Protein AF-A0A9D0L5B5-F1 (afdb_monomer)

Solvent-accessible surface area (backbone atoms only — not comparable to full-atom values): 10312 Å² total; per-residue (Å²): 107,72,68,53,50,56,45,41,76,75,73,48,69,48,48,79,48,83,45,40,78,21,82,35,73,56,56,69,64,28,30,56,59,18,27,50,37,21,66,65,47,63,55,30,19,53,57,57,68,60,89,52,86,91,68,86,70,64,92,43,48,68,53,16,31,53,49,25,72,72,33,42,92,78,37,36,46,57,22,26,27,94,83,32,40,62,73,49,20,32,27,38,34,44,47,64,13,23,34,29,34,31,51,26,60,50,49,38,63,82,25,86,36,52,46,34,37,11,63,50,46,29,60,10,37,38,48,55,65,48,75,49,78,48,85,91,82,46,70,50,76,41,82,29,41,37,25,28,29,67,75,10,48,74,28,55,74,49,34,54,71,40,77,38,79,41,69,79,44,70,70,32,54,77,69,77,42,54,51,57,58,53,54,38,49,56,52,37,64,74,55,42,77,133

pLDDT: mean 93.19, std 7.48, range [57.72, 98.62]

Foldseek 3Di:
DLVVLVCCVVPNLAEEAECAVAPADDLVVLQSVLQQFDAKDFFWFAPDQCPDPPDPADPDLVSLLVVCVVCCVPGTRIHYDNPYDLQHAYEYEYEAHAYSSQSNVSSNPPRPRYFYFYQFFYQLNQFAWDWDADPPGDIDTDGRGFIRGNSRDTRRRPGDGGPHNWDFDPVCVVVVHGRRVVVSVVSSVVSGDD

Structure (mmCIF, N/CA/C/O backbone):
data_AF-A0A9D0L5B5-F1
#
_entry.id   AF-A0A9D0L5B5-F1
#
loop_
_atom_site.group_PDB
_atom_site.id
_atom_site.type_symbol
_atom_site.label_atom_id
_atom_site.label_alt_id
_atom_site.label_comp_id
_atom_site.label_asym_id
_atom_site.label_entity_id
_atom_site.label_seq_id
_atom_site.pdbx_PDB_ins_code
_atom_site.Cartn_x
_atom_site.Cartn_y
_atom_site.Cartn_z
_atom_site.occupancy
_atom_site.B_iso_or_equiv
_atom_site.auth_seq_id
_atom_site.auth_comp_id
_atom_site.auth_asym_id
_atom_site.auth_atom_id
_atom_site.pdbx_PDB_model_num
ATOM 1 N N . MET A 1 1 ? -9.209 -14.953 2.953 1.00 90.25 1 MET A N 1
ATOM 2 C CA . MET A 1 1 ? -9.333 -13.493 2.737 1.00 90.25 1 MET A CA 1
ATOM 3 C C . MET A 1 1 ? -10.651 -13.122 2.068 1.00 90.25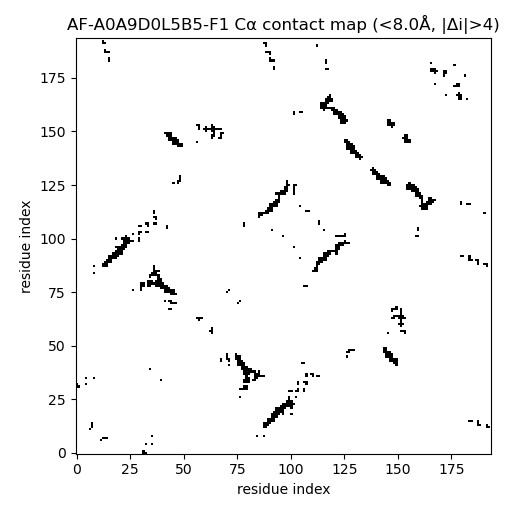 1 MET A C 1
ATOM 5 O O . MET A 1 1 ? -11.353 -12.316 2.648 1.00 90.25 1 MET A O 1
ATOM 9 N N . LYS A 1 2 ? -11.039 -13.722 0.927 1.00 94.62 2 LYS A N 1
ATOM 10 C CA . LYS A 1 2 ? -12.357 -13.467 0.296 1.00 94.62 2 LYS A CA 1
ATOM 11 C C . LYS A 1 2 ? -13.526 -13.582 1.284 1.00 94.62 2 LYS A C 1
ATOM 13 O O . LYS A 1 2 ? -14.258 -12.619 1.457 1.00 94.62 2 LYS A O 1
ATOM 18 N N . ASP A 1 3 ? -13.597 -14.695 2.013 1.00 96.81 3 ASP A N 1
ATOM 19 C CA . ASP A 1 3 ? -14.648 -14.916 3.018 1.00 96.81 3 ASP A CA 1
ATOM 20 C C . ASP A 1 3 ? -14.621 -13.872 4.143 1.00 96.81 3 ASP A C 1
ATOM 22 O O . ASP A 1 3 ? -15.669 -13.439 4.603 1.00 96.81 3 ASP A O 1
ATOM 26 N N . ALA A 1 4 ? -13.427 -13.417 4.543 1.00 96.75 4 ALA A N 1
ATOM 27 C CA . ALA A 1 4 ? -13.279 -12.366 5.547 1.00 96.75 4 ALA A CA 1
ATOM 28 C C . ALA A 1 4 ? -13.787 -11.016 5.025 1.00 96.75 4 ALA A C 1
ATOM 30 O O . ALA A 1 4 ? -14.477 -10.317 5.745 1.00 96.75 4 ALA A O 1
ATOM 31 N N . ILE A 1 5 ? -13.517 -10.665 3.762 1.00 97.06 5 ILE A N 1
ATOM 32 C CA . ILE A 1 5 ? -14.063 -9.449 3.139 1.00 97.06 5 ILE A CA 1
ATOM 33 C C . ILE A 1 5 ? -15.593 -9.51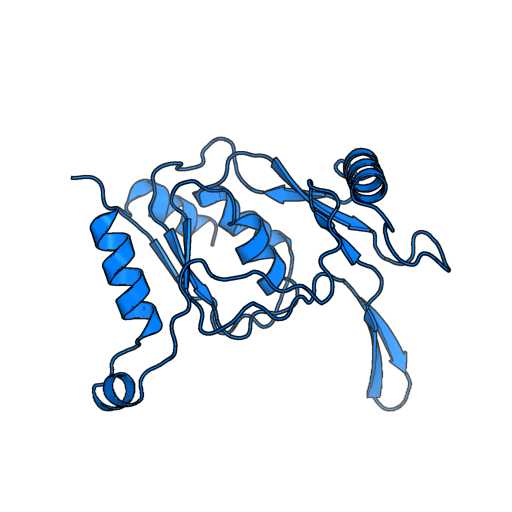3 3.093 1.00 97.06 5 ILE A C 1
ATOM 35 O O . ILE A 1 5 ? -16.251 -8.533 3.433 1.00 97.06 5 ILE A O 1
ATOM 39 N N . THR A 1 6 ? -16.164 -10.660 2.715 1.00 96.75 6 THR A N 1
ATOM 40 C CA . THR A 1 6 ? -17.618 -10.869 2.743 1.00 96.75 6 THR A CA 1
ATOM 41 C C . THR A 1 6 ? -18.181 -10.705 4.155 1.00 96.75 6 THR A C 1
ATOM 43 O O . THR A 1 6 ? -19.171 -10.001 4.333 1.00 96.75 6 THR A O 1
ATOM 46 N N . ASP A 1 7 ? -17.534 -11.303 5.154 1.00 97.69 7 ASP A N 1
ATOM 47 C CA . ASP A 1 7 ? -17.929 -11.184 6.557 1.00 97.69 7 ASP A CA 1
ATOM 48 C C . ASP A 1 7 ? -17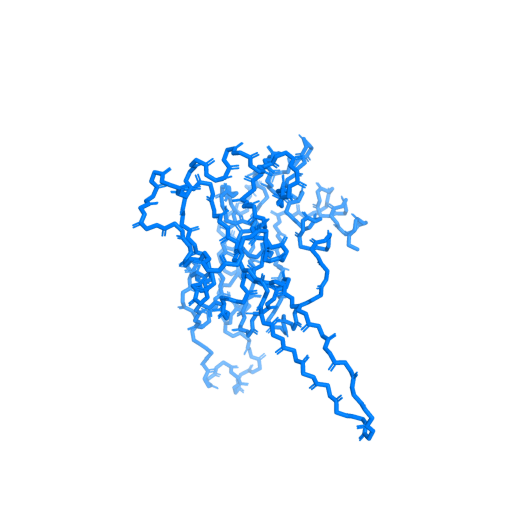.821 -9.740 7.069 1.00 97.69 7 ASP A C 1
ATOM 50 O O . ASP A 1 7 ? -18.752 -9.235 7.688 1.00 97.69 7 ASP A O 1
ATOM 54 N N . PHE A 1 8 ? -16.743 -9.025 6.739 1.00 97.19 8 PHE A N 1
ATOM 55 C CA . PHE A 1 8 ? -16.558 -7.627 7.130 1.00 97.19 8 PHE A CA 1
ATOM 56 C C . PHE A 1 8 ? -17.652 -6.730 6.556 1.00 97.19 8 PHE A C 1
ATOM 58 O O . PHE A 1 8 ? -18.248 -5.964 7.307 1.00 97.19 8 PHE A O 1
ATOM 65 N N . LYS A 1 9 ? -17.970 -6.860 5.261 1.00 95.31 9 LYS A N 1
ATOM 66 C CA . LYS A 1 9 ? -19.064 -6.099 4.632 1.00 95.31 9 LYS A CA 1
ATOM 67 C C . LYS A 1 9 ? -20.424 -6.390 5.280 1.00 95.31 9 LYS A C 1
ATOM 69 O O . LYS A 1 9 ? -21.280 -5.515 5.317 1.00 95.31 9 LYS A O 1
ATOM 74 N N . ALA A 1 10 ? -20.635 -7.612 5.771 1.00 95.94 10 ALA A N 1
ATOM 75 C CA . ALA A 1 10 ? -21.900 -8.013 6.381 1.00 95.94 10 ALA A CA 1
ATOM 76 C C . ALA A 1 10 ? -22.015 -7.617 7.863 1.00 95.94 10 ALA A C 1
ATOM 78 O O . ALA A 1 10 ? -23.097 -7.246 8.315 1.00 95.94 10 ALA A O 1
ATOM 79 N N . ASN A 1 11 ? -20.919 -7.724 8.618 1.00 96.88 11 ASN A N 1
ATOM 80 C CA . ASN A 1 11 ? -20.966 -7.800 10.078 1.00 96.88 11 ASN A CA 1
ATOM 81 C C . ASN A 1 11 ? -20.060 -6.787 10.795 1.00 96.88 11 ASN A C 1
ATOM 83 O O . ASN A 1 11 ? -20.248 -6.554 11.992 1.00 96.88 11 ASN A O 1
ATOM 87 N N . ALA A 1 12 ? -19.082 -6.180 10.116 1.00 96.56 12 ALA A N 1
ATOM 88 C CA . ALA A 1 12 ? -18.174 -5.225 10.743 1.00 96.56 12 ALA A CA 1
ATOM 89 C C . ALA A 1 12 ? -18.720 -3.791 10.676 1.00 96.56 12 ALA A C 1
ATOM 91 O O . ALA A 1 12 ? -19.345 -3.377 9.707 1.00 96.56 12 ALA A O 1
ATOM 92 N N . ARG A 1 13 ? -18.442 -3.001 11.719 1.00 96.38 13 ARG A N 1
ATOM 93 C CA . ARG A 1 13 ? -18.672 -1.541 11.714 1.00 96.38 13 ARG A CA 1
ATOM 94 C C . ARG A 1 13 ? -17.424 -0.751 11.305 1.00 96.38 13 ARG A C 1
ATOM 96 O O . ARG A 1 13 ? -17.520 0.437 11.021 1.00 96.38 13 ARG A O 1
ATOM 103 N N . GLY A 1 14 ? -16.274 -1.415 11.344 1.00 97.50 14 GLY A N 1
ATOM 104 C CA . GLY A 1 14 ? -14.945 -0.922 11.013 1.00 97.50 14 GLY A CA 1
ATOM 105 C C . GLY A 1 14 ? -13.947 -2.074 11.125 1.00 97.50 14 GLY A C 1
ATOM 106 O O . GLY A 1 14 ? -14.219 -3.068 11.804 1.00 97.50 14 GLY A O 1
ATOM 107 N N . VAL A 1 15 ? -12.808 -1.961 10.447 1.00 98.06 15 VAL A N 1
ATOM 108 C CA . VAL A 1 15 ? -11.803 -3.028 10.352 1.00 98.06 15 VAL A CA 1
ATOM 109 C C . VAL A 1 15 ? -10.424 -2.481 10.707 1.00 98.06 15 VAL A C 1
ATOM 111 O O . VAL A 1 15 ? -10.042 -1.395 10.281 1.00 98.06 15 VAL A O 1
ATOM 114 N N . ILE A 1 16 ? -9.649 -3.253 11.466 1.00 98.44 16 ILE A N 1
ATOM 115 C CA . ILE A 1 16 ? -8.211 -3.028 11.624 1.00 98.44 16 ILE A CA 1
ATOM 116 C C . ILE A 1 16 ? -7.502 -4.171 10.905 1.00 98.44 16 ILE A C 1
ATOM 118 O O . ILE A 1 16 ? -7.685 -5.338 11.251 1.00 98.44 16 ILE A O 1
ATOM 122 N N . LEU A 1 17 ? -6.711 -3.833 9.893 1.00 97.69 17 LEU A N 1
ATOM 123 C CA . LEU A 1 17 ? -5.871 -4.768 9.159 1.00 97.69 17 LEU A CA 1
ATOM 124 C C . LEU A 1 17 ? -4.439 -4.623 9.668 1.00 97.69 17 LEU A C 1
ATOM 126 O O . LEU A 1 17 ? -3.832 -3.568 9.516 1.00 97.69 17 LEU A O 1
ATOM 130 N N . ASP A 1 18 ? -3.900 -5.674 10.278 1.00 97.06 18 ASP A N 1
ATOM 131 C CA . ASP A 1 18 ? -2.507 -5.701 10.725 1.00 97.06 18 ASP A CA 1
ATOM 132 C C . ASP A 1 18 ? -1.634 -6.397 9.681 1.00 97.06 18 ASP A C 1
ATOM 134 O O . ASP A 1 18 ? -1.728 -7.610 9.485 1.00 97.06 18 ASP A O 1
ATOM 138 N N . HIS A 1 19 ? -0.782 -5.621 9.013 1.00 96.25 19 HIS A N 1
ATOM 139 C CA . HIS A 1 19 ? 0.159 -6.114 8.009 1.00 96.25 19 HIS A CA 1
ATOM 140 C C . HIS A 1 19 ? 1.617 -5.849 8.389 1.00 96.25 19 HIS A C 1
ATOM 142 O O . HIS A 1 19 ? 2.512 -5.976 7.565 1.00 96.25 19 HIS A O 1
ATOM 148 N N . ARG A 1 20 ? 1.911 -5.552 9.661 1.00 94.56 20 ARG A N 1
ATOM 149 C CA . ARG A 1 20 ? 3.254 -5.124 10.106 1.00 94.56 20 ARG A CA 1
ATOM 150 C C . ARG A 1 20 ? 4.383 -6.097 9.785 1.00 94.56 20 ARG A C 1
ATOM 152 O O . ARG A 1 20 ? 5.538 -5.689 9.693 1.00 94.56 20 ARG A O 1
ATOM 159 N N . ALA A 1 21 ? 4.081 -7.386 9.637 1.00 90.56 21 ALA A N 1
ATOM 160 C CA . ALA A 1 21 ? 5.070 -8.384 9.245 1.00 90.56 21 ALA A CA 1
ATOM 161 C C . ALA A 1 21 ? 5.501 -8.277 7.770 1.00 90.56 21 ALA A C 1
ATOM 163 O O . ALA A 1 21 ? 6.530 -8.868 7.445 1.00 90.56 21 ALA A O 1
ATOM 164 N N . GLY A 1 22 ? 4.733 -7.568 6.933 1.00 85.19 22 GLY A N 1
ATOM 165 C CA . GLY A 1 22 ? 4.688 -7.525 5.469 1.00 85.19 22 GLY A CA 1
ATOM 166 C C . GLY A 1 22 ? 5.970 -7.858 4.705 1.00 85.19 22 GLY A C 1
ATOM 167 O O . GLY A 1 22 ? 6.660 -6.977 4.209 1.00 85.19 22 GLY A O 1
ATOM 168 N N . ASN A 1 23 ? 6.241 -9.149 4.518 1.00 88.00 23 ASN A N 1
ATOM 169 C CA . ASN A 1 23 ? 7.428 -9.640 3.808 1.00 88.00 23 ASN A CA 1
ATOM 170 C C . ASN A 1 23 ? 7.196 -9.844 2.291 1.00 88.00 23 ASN A C 1
ATOM 172 O O . ASN A 1 23 ? 7.903 -10.636 1.667 1.00 88.00 23 ASN A O 1
ATOM 176 N N . GLY A 1 24 ? 6.189 -9.196 1.700 1.00 89.88 24 GLY A N 1
ATOM 177 C CA . GLY A 1 24 ? 5.813 -9.381 0.300 1.00 89.88 24 GLY A CA 1
ATOM 178 C C . GLY A 1 24 ? 4.824 -10.523 0.078 1.00 89.88 24 GLY A C 1
ATOM 179 O O . GLY A 1 24 ? 3.971 -10.799 0.921 1.00 89.88 24 GLY A O 1
ATOM 180 N N . GLY A 1 25 ? 4.914 -11.162 -1.090 1.00 91.12 25 GLY A N 1
ATOM 181 C CA . GLY A 1 25 ? 3.954 -12.161 -1.556 1.00 91.12 25 GLY A CA 1
ATOM 182 C C . GLY A 1 25 ? 3.570 -11.934 -3.014 1.00 91.12 25 GLY A C 1
ATOM 183 O O . GLY A 1 25 ? 4.382 -11.477 -3.816 1.00 91.12 25 GLY A O 1
ATOM 184 N N . THR A 1 26 ? 2.330 -12.261 -3.350 1.00 90.94 26 THR A N 1
ATOM 185 C CA . THR A 1 26 ? 1.763 -12.104 -4.690 1.00 90.94 26 THR A CA 1
ATOM 186 C C . THR A 1 26 ? 0.828 -10.895 -4.746 1.00 90.94 26 THR A C 1
ATOM 188 O O . THR A 1 26 ? 0.211 -10.516 -3.748 1.00 90.94 26 THR A O 1
ATOM 191 N N . LEU A 1 27 ? 0.745 -10.259 -5.917 1.00 90.94 27 LEU A N 1
ATOM 192 C CA . LEU A 1 27 ? -0.060 -9.049 -6.107 1.00 90.94 27 LEU A CA 1
ATOM 193 C C . LEU A 1 27 ? -1.559 -9.302 -5.976 1.00 90.94 27 LEU A C 1
ATOM 195 O O . LEU A 1 27 ? -2.255 -8.461 -5.429 1.00 90.94 27 LEU A O 1
ATOM 199 N N . ASP A 1 28 ? -2.045 -10.468 -6.391 1.00 93.75 28 ASP A N 1
ATOM 200 C CA . ASP A 1 28 ? -3.456 -10.856 -6.282 1.00 93.75 28 ASP A CA 1
ATOM 201 C C . ASP A 1 28 ? -3.996 -10.746 -4.844 1.00 93.75 28 ASP A C 1
ATOM 203 O O . ASP A 1 28 ? -5.141 -10.349 -4.630 1.00 93.75 28 ASP A O 1
ATOM 207 N N . ALA A 1 29 ? -3.166 -11.042 -3.840 1.00 92.50 29 ALA A N 1
ATOM 208 C CA . ALA A 1 29 ? -3.517 -10.862 -2.439 1.00 92.50 29 ALA A CA 1
ATOM 209 C C . ALA A 1 29 ? -3.621 -9.376 -2.059 1.00 92.50 29 ALA A C 1
ATOM 211 O O . ALA A 1 29 ? -4.546 -9.001 -1.338 1.00 92.50 29 ALA A O 1
ATOM 212 N N . ALA A 1 30 ? -2.707 -8.535 -2.554 1.00 94.12 30 ALA A N 1
ATOM 213 C CA . ALA A 1 30 ? -2.747 -7.089 -2.347 1.00 94.12 30 ALA A CA 1
ATOM 214 C C . ALA A 1 30 ? -3.984 -6.465 -3.015 1.00 94.12 30 ALA A C 1
ATOM 216 O O . ALA A 1 30 ? -4.734 -5.747 -2.356 1.00 94.12 30 ALA A O 1
ATOM 217 N N . GLU A 1 31 ? -4.239 -6.797 -4.283 1.00 95.94 31 GLU A N 1
ATOM 218 C CA . GLU A 1 31 ? -5.403 -6.345 -5.052 1.00 95.94 31 GLU A CA 1
ATOM 219 C C . GLU A 1 31 ? -6.709 -6.765 -4.373 1.00 95.94 31 GLU A C 1
ATOM 221 O O . GLU A 1 31 ? -7.601 -5.939 -4.171 1.00 95.94 31 GLU A O 1
ATOM 226 N N . LEU A 1 32 ? -6.804 -8.023 -3.927 1.00 96.50 32 LEU A N 1
ATOM 227 C CA . LEU A 1 32 ? -7.999 -8.542 -3.272 1.00 96.50 32 LEU A CA 1
ATOM 228 C C . LEU A 1 32 ? -8.396 -7.718 -2.041 1.00 96.50 32 LEU A C 1
ATOM 230 O O . LEU A 1 32 ? -9.582 -7.460 -1.850 1.00 96.50 32 LEU A O 1
ATOM 234 N N . VAL A 1 33 ? -7.444 -7.290 -1.211 1.00 96.06 33 VAL A N 1
ATOM 235 C CA . VAL A 1 33 ? 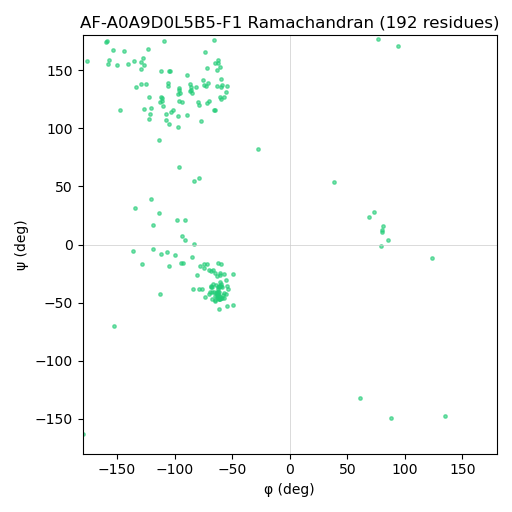-7.752 -6.508 0.001 1.00 96.06 33 VAL A CA 1
ATOM 236 C C . VAL A 1 33 ? -8.384 -5.157 -0.350 1.00 96.06 33 VAL A C 1
ATOM 238 O O . VAL A 1 33 ? -9.310 -4.718 0.333 1.00 96.06 33 VAL A O 1
ATOM 241 N N . THR A 1 34 ? -7.974 -4.537 -1.460 1.00 97.06 34 THR A N 1
ATOM 242 C CA . THR A 1 34 ? -8.523 -3.240 -1.895 1.00 97.06 34 THR A CA 1
ATOM 243 C C . THR A 1 34 ? -10.008 -3.302 -2.266 1.00 97.06 34 THR A C 1
ATOM 245 O O . THR A 1 34 ? -10.714 -2.302 -2.134 1.00 97.06 34 THR A O 1
ATOM 248 N N . THR A 1 35 ? -10.522 -4.478 -2.649 1.00 97.50 35 THR A N 1
ATOM 249 C CA . THR A 1 35 ? -11.939 -4.690 -3.018 1.00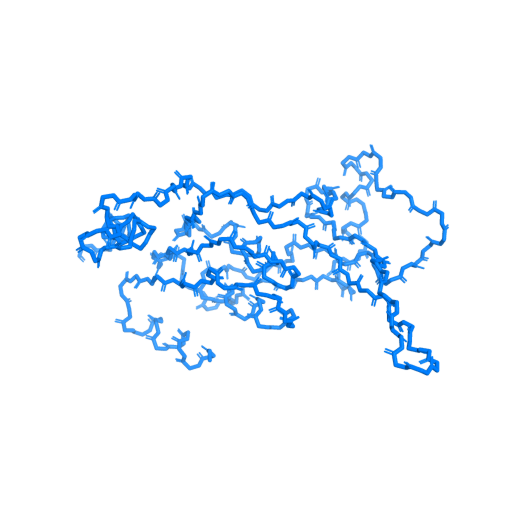 97.50 35 THR A CA 1
ATOM 250 C C . THR A 1 35 ? -12.928 -4.416 -1.884 1.00 97.50 35 THR A C 1
ATOM 252 O O . THR A 1 35 ? -14.127 -4.257 -2.126 1.00 97.50 35 THR A O 1
ATOM 255 N N . LEU A 1 36 ? -12.443 -4.345 -0.639 1.00 97.31 36 LEU A N 1
ATOM 256 C CA . LEU A 1 36 ? -13.265 -3.990 0.510 1.00 97.31 36 LEU A CA 1
ATOM 257 C C . LEU A 1 36 ? -13.762 -2.539 0.428 1.00 97.31 36 LEU A C 1
ATOM 259 O O . LEU A 1 36 ? -14.920 -2.298 0.742 1.00 97.31 36 LEU A O 1
ATOM 263 N N . VAL A 1 37 ? -12.910 -1.600 0.000 1.00 96.75 37 VAL A N 1
ATOM 264 C CA . VAL A 1 37 ? -13.102 -0.149 0.228 1.00 96.75 37 VAL A CA 1
ATOM 265 C C . VAL A 1 37 ? -12.822 0.745 -0.981 1.00 96.75 37 VAL A C 1
ATOM 267 O O . VAL A 1 37 ? -13.047 1.954 -0.917 1.00 96.75 37 VAL A O 1
ATOM 270 N N . ARG A 1 38 ? -12.321 0.192 -2.089 1.00 97.06 38 ARG A N 1
ATOM 271 C CA . ARG A 1 38 ? -12.013 0.957 -3.305 1.00 97.06 38 ARG A CA 1
ATOM 272 C C . ARG A 1 38 ? -13.038 0.699 -4.411 1.00 97.06 38 ARG A C 1
ATOM 274 O O . ARG A 1 38 ? -13.370 -0.465 -4.643 1.00 97.06 38 ARG A O 1
ATOM 281 N N . PRO A 1 39 ? -13.461 1.732 -5.162 1.00 96.56 39 PRO A N 1
ATOM 282 C CA . PRO A 1 39 ? -14.088 1.509 -6.459 1.00 96.56 39 PRO A CA 1
ATOM 283 C C . PRO A 1 39 ? -13.080 0.885 -7.443 1.00 96.56 39 PRO A C 1
ATOM 285 O O . PRO A 1 39 ? -11.873 1.071 -7.255 1.00 96.56 39 PRO A O 1
ATOM 288 N N . PRO A 1 40 ? -13.550 0.178 -8.490 1.00 97.00 40 PRO A N 1
ATOM 289 C CA . PRO A 1 40 ? -12.684 -0.387 -9.520 1.00 97.00 40 PRO A CA 1
ATOM 290 C C . PRO A 1 40 ? -11.827 0.682 -10.199 1.00 97.00 40 PRO A C 1
ATOM 292 O O . PRO A 1 40 ? -12.369 1.662 -10.712 1.00 97.00 40 PRO A O 1
ATOM 295 N N . ASP A 1 41 ? -10.514 0.475 -10.232 1.00 96.31 41 ASP A N 1
ATOM 296 C CA . ASP A 1 41 ? -9.561 1.366 -10.897 1.00 96.31 41 ASP A CA 1
ATOM 297 C C . ASP A 1 41 ? -8.237 0.640 -11.214 1.00 96.31 41 ASP A C 1
ATOM 299 O O . ASP A 1 41 ? -8.019 -0.506 -10.811 1.00 96.31 41 ASP A O 1
ATOM 303 N N . THR A 1 42 ? -7.329 1.306 -11.925 1.00 96.81 42 THR A N 1
ATOM 304 C CA . THR A 1 42 ? -5.926 0.899 -12.065 1.00 96.81 42 THR A CA 1
ATOM 305 C C . THR A 1 42 ? -5.048 1.842 -11.251 1.00 96.81 42 THR A C 1
ATOM 307 O O . THR A 1 42 ? -4.925 3.014 -11.582 1.00 96.81 42 THR A O 1
ATOM 310 N N . ALA A 1 43 ? -4.421 1.346 -10.183 1.00 95.75 43 ALA A N 1
ATOM 311 C CA . ALA A 1 43 ? -3.647 2.205 -9.280 1.00 95.75 43 ALA A CA 1
ATOM 312 C C . ALA A 1 43 ? -2.255 2.552 -9.835 1.00 95.75 43 ALA A C 1
ATOM 314 O O . ALA A 1 43 ? -1.764 3.669 -9.671 1.00 95.75 43 ALA A O 1
ATOM 315 N N . LEU A 1 44 ? -1.611 1.583 -10.484 1.00 95.88 44 LEU A N 1
ATOM 316 C CA . LEU A 1 44 ? -0.275 1.710 -11.062 1.00 95.88 44 LEU A CA 1
ATOM 317 C C . LEU A 1 44 ? -0.109 0.743 -12.230 1.00 95.88 44 LEU A C 1
ATOM 319 O O . LEU A 1 44 ? -0.911 -0.176 -12.400 1.00 95.88 44 LEU A O 1
ATOM 323 N N . ILE A 1 45 ? 0.955 0.925 -13.002 1.00 94.62 45 ILE A N 1
ATOM 324 C CA . ILE A 1 45 ? 1.423 -0.045 -13.991 1.00 94.62 45 ILE A CA 1
ATOM 325 C C . ILE A 1 45 ? 2.752 -0.651 -13.570 1.00 94.62 45 ILE A C 1
ATOM 327 O O . ILE A 1 45 ? 3.590 0.014 -12.965 1.00 94.62 45 ILE A O 1
ATOM 331 N N . PHE A 1 46 ? 2.982 -1.895 -13.967 1.00 90.75 46 PHE A N 1
ATOM 332 C CA . PHE A 1 46 ? 4.294 -2.518 -13.942 1.00 90.75 46 PHE A CA 1
ATOM 333 C C . PHE A 1 46 ? 4.985 -2.239 -15.263 1.00 90.75 46 PHE A C 1
ATOM 335 O O . PHE A 1 46 ? 4.607 -2.778 -16.308 1.00 90.75 46 PHE A O 1
ATOM 342 N N . TYR A 1 47 ? 6.032 -1.426 -15.214 1.00 86.00 47 TYR A N 1
ATOM 343 C CA . TYR A 1 47 ? 6.904 -1.209 -16.354 1.00 86.00 47 TYR A CA 1
ATOM 344 C C . TYR A 1 47 ? 8.126 -2.128 -16.231 1.00 86.00 47 TYR A C 1
ATOM 346 O O . TYR A 1 47 ? 9.252 -1.713 -15.948 1.00 86.00 47 TYR A O 1
ATOM 354 N N . SER A 1 48 ? 7.861 -3.434 -16.344 1.00 72.44 48 SER A N 1
ATOM 355 C CA . SER A 1 48 ? 8.786 -4.517 -16.006 1.00 72.44 48 SER A CA 1
ATOM 356 C C . SER A 1 48 ? 8.419 -5.834 -16.727 1.00 72.44 48 SER A C 1
ATOM 358 O O . SER A 1 48 ? 7.250 -6.021 -17.064 1.00 72.44 48 SER A O 1
ATOM 360 N N . PRO A 1 49 ? 9.365 -6.769 -16.950 1.00 57.72 49 PRO A N 1
ATOM 361 C CA . PRO A 1 49 ? 10.799 -6.623 -16.739 1.00 57.72 49 PRO A CA 1
ATOM 362 C C . PRO A 1 49 ? 11.530 -6.218 -18.028 1.00 57.72 49 PRO A C 1
ATOM 364 O O . PRO A 1 49 ? 11.312 -6.800 -19.086 1.00 57.72 49 PRO A O 1
ATOM 367 N N . MET A 1 50 ? 12.373 -5.180 -17.944 1.00 57.88 50 MET A N 1
ATOM 368 C CA . MET A 1 50 ? 13.193 -4.636 -19.044 1.00 57.88 50 MET A CA 1
ATOM 369 C C . MET A 1 50 ? 12.510 -4.609 -20.428 1.00 57.88 50 MET A C 1
ATOM 371 O O . MET A 1 50 ? 13.081 -5.062 -21.420 1.00 57.88 50 MET A O 1
ATOM 375 N N . GLN A 1 51 ? 11.321 -4.011 -20.552 1.00 60.66 51 GLN A N 1
ATOM 376 C CA . GLN A 1 51 ? 10.726 -3.797 -21.882 1.00 60.66 51 GLN A CA 1
ATOM 377 C C . GLN A 1 51 ? 11.623 -2.925 -22.792 1.00 60.66 51 GLN A C 1
ATOM 379 O O . GLN A 1 51 ? 11.450 -2.940 -24.010 1.00 60.66 51 GLN A O 1
ATOM 384 N N . ARG A 1 52 ? 12.611 -2.199 -22.230 1.00 59.88 52 ARG A N 1
ATOM 385 C CA . ARG A 1 52 ? 13.664 -1.470 -22.961 1.00 59.88 52 ARG A CA 1
ATOM 386 C C . ARG A 1 52 ? 14.980 -1.438 -22.172 1.00 59.88 52 ARG A C 1
ATOM 388 O O . ARG A 1 52 ? 15.049 -0.822 -21.111 1.00 59.88 52 ARG A O 1
ATOM 395 N N . ALA A 1 53 ? 16.040 -2.056 -22.694 1.00 63.91 53 ALA A N 1
ATOM 396 C CA . ALA A 1 53 ? 17.391 -1.859 -22.164 1.00 63.91 53 ALA A CA 1
ATOM 397 C C . ALA A 1 53 ? 17.782 -0.367 -22.235 1.00 63.91 53 ALA A C 1
ATOM 399 O O . ALA A 1 53 ? 17.510 0.290 -23.238 1.00 63.91 53 ALA A O 1
ATOM 400 N N . GLY A 1 54 ? 18.404 0.167 -21.178 1.00 67.31 54 GLY A N 1
ATOM 401 C CA . GLY A 1 54 ? 18.824 1.575 -21.118 1.00 67.31 54 GLY A CA 1
ATOM 402 C C . GLY A 1 54 ? 17.720 2.581 -20.766 1.00 67.31 54 GLY A C 1
ATOM 403 O O . GLY A 1 54 ? 17.935 3.782 -20.895 1.00 67.31 54 GLY A O 1
ATOM 404 N N . PHE A 1 55 ? 16.545 2.123 -20.326 1.00 76.50 55 PHE A N 1
ATOM 405 C CA . PHE A 1 55 ? 15.500 3.007 -19.814 1.00 76.50 55 PHE A CA 1
ATOM 406 C C . PHE A 1 55 ? 15.789 3.416 -18.364 1.00 76.50 55 PHE A C 1
ATOM 408 O O . PHE A 1 55 ? 15.909 2.558 -17.494 1.00 76.50 55 PHE A O 1
ATOM 415 N N . ALA A 1 56 ? 15.885 4.722 -18.114 1.00 78.38 56 ALA A N 1
ATOM 416 C CA . ALA A 1 56 ? 16.179 5.291 -16.796 1.00 78.38 56 ALA A CA 1
ATOM 417 C C . ALA A 1 56 ? 14.922 5.657 -15.981 1.00 78.38 56 ALA A C 1
ATOM 419 O O . ALA A 1 56 ? 15.050 6.274 -14.929 1.00 78.38 56 ALA A O 1
ATOM 420 N N . GLY A 1 57 ? 13.725 5.306 -16.462 1.00 83.81 57 GLY A N 1
ATOM 421 C CA . GLY A 1 57 ? 12.467 5.820 -15.916 1.00 83.81 57 GLY A CA 1
ATOM 422 C C . GLY A 1 57 ? 11.958 7.059 -16.667 1.00 83.81 57 GLY A C 1
ATOM 423 O O . GLY A 1 57 ? 12.663 7.598 -17.529 1.00 83.81 57 GLY A O 1
ATOM 424 N N . PRO A 1 58 ? 10.720 7.502 -16.386 1.00 90.31 58 PRO A N 1
ATOM 425 C CA . PRO A 1 58 ? 10.232 8.796 -16.852 1.00 90.31 58 PRO A CA 1
ATOM 426 C C . PRO A 1 58 ? 11.068 9.929 -16.236 1.00 90.31 58 PRO A C 1
ATOM 428 O O . PRO A 1 58 ? 11.373 9.910 -15.047 1.00 90.31 58 PRO A O 1
ATOM 431 N N . THR A 1 59 ? 11.440 10.932 -17.033 1.00 90.25 59 THR A N 1
ATOM 432 C CA . THR A 1 59 ? 12.175 12.116 -16.544 1.00 90.25 59 THR A CA 1
ATOM 433 C C . THR A 1 59 ? 11.239 13.258 -16.153 1.00 90.25 59 THR A C 1
ATOM 435 O O . THR A 1 59 ? 11.652 14.188 -15.459 1.00 90.25 59 THR A O 1
ATOM 438 N N . THR A 1 60 ? 9.976 13.189 -16.581 1.00 94.31 60 THR A N 1
ATOM 439 C CA . THR A 1 60 ? 8.914 14.135 -16.239 1.00 94.31 60 THR A CA 1
ATOM 440 C C . THR A 1 60 ? 7.621 13.399 -15.884 1.00 94.31 60 THR A C 1
ATOM 442 O O . THR A 1 60 ? 7.396 12.271 -16.322 1.00 94.31 60 THR A O 1
ATOM 445 N N . ALA A 1 61 ? 6.728 14.059 -15.140 1.00 94.62 61 ALA A N 1
ATOM 446 C CA . ALA A 1 61 ? 5.402 13.510 -14.840 1.00 94.62 61 ALA A CA 1
ATOM 447 C C . ALA A 1 61 ? 4.584 13.235 -16.1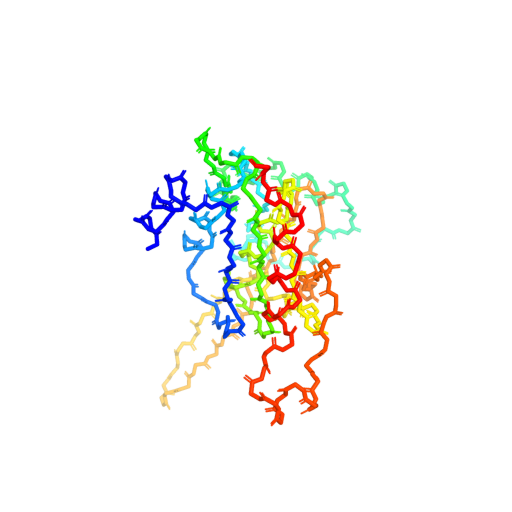15 1.00 94.62 61 ALA A C 1
ATOM 449 O O . ALA A 1 61 ? 3.875 12.239 -16.190 1.00 94.62 61 ALA A O 1
ATOM 450 N N . ALA A 1 62 ? 4.722 14.074 -17.149 1.00 97.25 62 ALA A N 1
ATOM 451 C CA . ALA A 1 62 ? 4.031 13.876 -18.423 1.00 97.25 62 ALA A CA 1
ATOM 452 C C . ALA A 1 62 ? 4.469 12.579 -19.125 1.00 97.25 62 ALA A C 1
ATOM 454 O O . ALA A 1 62 ? 3.619 11.848 -19.633 1.00 97.25 62 ALA A O 1
ATOM 455 N N . ASP A 1 63 ? 5.768 12.261 -19.103 1.00 94.62 63 ASP A N 1
ATOM 456 C CA . ASP A 1 63 ? 6.280 10.995 -19.642 1.00 94.62 63 ASP A CA 1
ATOM 457 C C . ASP A 1 63 ? 5.744 9.800 -18.846 1.00 94.62 63 ASP A C 1
ATOM 459 O O . ASP A 1 63 ? 5.347 8.790 -19.425 1.00 94.62 63 ASP A O 1
ATOM 463 N N . GLY A 1 64 ? 5.695 9.924 -17.517 1.00 95.06 64 GLY A N 1
ATOM 464 C CA . GLY A 1 64 ? 5.147 8.897 -16.635 1.00 95.06 64 GLY A CA 1
ATOM 465 C C . GLY A 1 64 ? 3.660 8.642 -16.877 1.00 95.06 64 GLY A C 1
ATOM 466 O O . GLY A 1 64 ? 3.256 7.491 -17.018 1.00 95.06 64 GLY A O 1
ATOM 467 N N . ILE A 1 65 ? 2.855 9.699 -17.010 1.00 97.75 65 ILE A N 1
ATOM 468 C CA . ILE A 1 65 ? 1.424 9.600 -17.336 1.00 97.75 65 ILE A CA 1
ATOM 469 C C . ILE A 1 65 ? 1.236 8.950 -18.709 1.00 97.75 65 ILE A C 1
ATOM 471 O O . ILE A 1 65 ? 0.381 8.082 -18.868 1.00 97.75 65 ILE A O 1
ATOM 475 N N . ALA A 1 66 ? 2.051 9.319 -19.703 1.00 96.00 66 ALA A N 1
ATOM 476 C CA . ALA A 1 66 ? 1.986 8.705 -21.026 1.00 96.00 66 ALA A CA 1
ATOM 477 C C . ALA A 1 66 ? 2.282 7.196 -20.972 1.00 96.00 66 ALA A C 1
ATOM 479 O O . ALA A 1 66 ? 1.591 6.413 -21.626 1.00 96.00 66 ALA A O 1
ATOM 480 N N . LEU A 1 67 ? 3.263 6.775 -20.164 1.00 93.44 67 LEU A N 1
ATOM 481 C CA . LEU A 1 67 ? 3.540 5.358 -19.921 1.00 93.44 67 LEU A CA 1
ATOM 482 C C . LEU A 1 67 ? 2.371 4.675 -19.206 1.00 93.44 67 LEU A C 1
ATOM 484 O O . LEU A 1 67 ? 1.928 3.619 -19.653 1.00 93.44 67 LEU A O 1
ATOM 488 N N . PHE A 1 68 ? 1.841 5.278 -18.141 1.00 95.94 68 PHE A N 1
ATOM 489 C CA . PHE A 1 68 ? 0.685 4.756 -17.417 1.00 95.94 68 PHE A CA 1
ATOM 490 C C . PHE A 1 68 ? -0.500 4.509 -18.358 1.00 95.94 68 PHE A C 1
ATOM 492 O O . PHE A 1 68 ? -0.999 3.389 -18.452 1.00 95.94 68 PHE A O 1
ATOM 499 N N . GLU A 1 69 ? -0.894 5.517 -19.136 1.00 97.31 69 GLU A N 1
ATOM 500 C CA . GLU A 1 69 ? -1.999 5.418 -20.092 1.00 97.31 69 GLU A CA 1
ATOM 501 C C . GLU A 1 69 ? -1.753 4.363 -21.175 1.00 97.31 69 GLU A C 1
ATOM 503 O O . GLU A 1 69 ? -2.680 3.652 -21.568 1.00 97.31 69 GLU A O 1
ATOM 508 N N . GLN A 1 70 ? -0.505 4.216 -21.627 1.00 93.94 70 GLN A N 1
ATOM 509 C CA . GLN A 1 70 ? -0.131 3.215 -22.621 1.00 93.94 70 GLN A CA 1
ATOM 510 C C . GLN A 1 70 ? -0.253 1.776 -22.091 1.00 93.94 70 GLN A C 1
ATOM 512 O O . GLN A 1 70 ? -0.620 0.882 -22.856 1.00 93.94 70 GLN A O 1
ATOM 517 N N . PHE A 1 71 ? 0.068 1.534 -20.816 1.00 93.38 71 PHE A N 1
ATOM 518 C CA . PHE A 1 71 ? 0.218 0.177 -20.272 1.00 93.38 71 PHE A CA 1
ATOM 519 C C . PHE A 1 71 ? -0.847 -0.238 -19.253 1.00 93.38 71 PHE A C 1
ATOM 521 O O . PHE A 1 71 ? -0.909 -1.422 -18.917 1.00 93.38 71 PHE A O 1
ATOM 528 N N . LYS A 1 72 ? -1.730 0.661 -18.801 1.00 95.31 72 LYS A N 1
ATOM 529 C CA . LYS A 1 72 ? -2.740 0.363 -17.765 1.00 95.31 72 LYS A CA 1
ATOM 530 C C . LYS A 1 72 ? -3.648 -0.825 -18.073 1.00 95.31 72 LYS A C 1
ATOM 532 O O . LYS A 1 72 ? -4.044 -1.533 -17.157 1.00 95.31 72 LYS A O 1
ATOM 537 N N . SER A 1 73 ? -3.927 -1.101 -19.347 1.00 93.56 73 SER A N 1
ATOM 538 C CA . SER A 1 73 ? -4.742 -2.253 -19.762 1.00 93.56 73 SER A CA 1
ATOM 539 C C . SER A 1 73 ? -3.964 -3.565 -19.915 1.00 93.56 73 SER A C 1
ATOM 541 O O . SER A 1 73 ? -4.581 -4.613 -20.092 1.00 93.56 73 SER A O 1
ATOM 543 N N . VAL A 1 74 ? -2.629 -3.525 -19.879 1.00 90.75 74 VAL A N 1
ATOM 544 C CA . VAL A 1 74 ? -1.753 -4.678 -20.158 1.00 90.75 74 VAL A CA 1
ATOM 545 C C . VAL A 1 74 ? -1.000 -5.125 -18.910 1.00 90.75 74 VAL A C 1
ATOM 547 O O . VAL A 1 74 ? -0.882 -6.321 -18.661 1.00 90.75 74 VAL A O 1
ATOM 550 N N . SER A 1 75 ? -0.483 -4.176 -18.133 1.00 90.94 75 SER A N 1
ATOM 551 C CA . SER A 1 75 ? 0.319 -4.432 -16.937 1.00 90.94 75 SER A CA 1
ATOM 552 C C . SER A 1 75 ? -0.113 -3.563 -15.757 1.00 90.94 75 SER A C 1
ATOM 554 O O . SER A 1 75 ? 0.711 -3.188 -14.931 1.00 90.94 75 SER A O 1
ATOM 556 N N . GLY A 1 76 ? -1.396 -3.213 -15.674 1.00 93.56 76 GLY A N 1
ATOM 557 C CA . GLY A 1 76 ? -1.952 -2.483 -14.539 1.00 93.56 76 GLY A CA 1
ATOM 558 C C . GLY A 1 76 ? -2.139 -3.364 -13.301 1.00 93.56 76 GLY A C 1
ATOM 559 O O . GLY A 1 76 ? -2.572 -4.507 -13.422 1.00 93.56 76 GLY A O 1
ATOM 560 N N . MET A 1 77 ? -1.866 -2.817 -12.115 1.00 94.88 77 MET A N 1
ATOM 561 C CA . MET A 1 77 ? -2.427 -3.331 -10.865 1.00 94.88 77 MET A CA 1
ATOM 562 C C . MET A 1 77 ? -3.863 -2.833 -10.747 1.00 94.88 77 MET A C 1
ATOM 564 O O . MET A 1 77 ? -4.109 -1.622 -10.699 1.00 94.88 77 MET A O 1
ATOM 568 N N . THR A 1 78 ? -4.801 -3.764 -10.675 1.00 95.50 78 THR A N 1
ATOM 569 C CA . THR A 1 78 ? -6.216 -3.445 -10.496 1.00 95.50 78 THR A CA 1
ATOM 570 C C . THR A 1 78 ? -6.542 -3.308 -9.019 1.00 95.50 78 THR A C 1
ATOM 572 O O . THR A 1 78 ? -6.071 -4.076 -8.185 1.00 95.50 78 THR A O 1
ATOM 575 N N . VAL A 1 79 ? -7.346 -2.311 -8.673 1.00 96.31 79 VAL A N 1
ATOM 576 C CA . VAL A 1 79 ? -7.815 -2.106 -7.302 1.00 96.31 79 VAL A CA 1
ATOM 577 C C . VAL A 1 79 ? -9.325 -2.009 -7.272 1.00 96.31 79 VAL A C 1
ATOM 579 O O . VAL A 1 79 ? -9.949 -1.592 -8.245 1.00 96.31 79 VAL A O 1
ATOM 582 N N . GLY A 1 80 ? -9.900 -2.355 -6.128 1.00 96.62 80 GLY A N 1
ATOM 583 C CA . GLY A 1 80 ? -11.312 -2.167 -5.857 1.00 96.62 80 GLY A CA 1
ATOM 584 C C . GLY A 1 80 ? -12.246 -3.167 -6.528 1.00 96.62 80 GLY A C 1
ATOM 585 O O . GLY A 1 80 ? -11.840 -4.064 -7.263 1.00 96.62 80 GLY A O 1
ATOM 586 N N . ALA A 1 81 ? -13.532 -3.026 -6.227 1.00 97.06 81 ALA A N 1
ATOM 587 C CA . ALA A 1 81 ? -14.607 -3.830 -6.801 1.00 97.06 81 ALA A CA 1
ATOM 588 C C . ALA A 1 81 ? -15.907 -3.012 -6.870 1.00 97.06 81 ALA A C 1
ATOM 590 O O . ALA A 1 81 ? -16.064 -2.076 -6.091 1.00 97.06 81 ALA A O 1
ATOM 591 N N . PRO A 1 82 ? -16.855 -3.321 -7.779 1.00 97.25 82 PRO A N 1
ATOM 592 C CA . PRO A 1 82 ? -18.097 -2.550 -7.904 1.00 97.25 82 PRO A CA 1
ATOM 593 C C . PRO A 1 82 ? -18.964 -2.546 -6.638 1.00 97.25 82 PRO A C 1
ATOM 595 O O . PRO A 1 82 ? -19.739 -1.620 -6.430 1.00 97.25 82 PRO A O 1
ATOM 598 N N . ASP A 1 83 ? -18.838 -3.577 -5.804 1.00 96.31 83 ASP A N 1
ATOM 599 C CA . ASP A 1 83 ? -19.585 -3.787 -4.563 1.00 96.31 83 ASP A CA 1
ATOM 600 C C . ASP A 1 83 ? -18.804 -3.341 -3.310 1.00 96.31 83 ASP A C 1
ATOM 602 O O . ASP A 1 83 ? -19.049 -3.850 -2.214 1.00 96.31 83 ASP A O 1
ATOM 606 N N . TYR A 1 84 ? -17.805 -2.465 -3.451 1.00 96.56 84 TYR A N 1
ATOM 607 C CA . TYR A 1 84 ? -17.016 -1.949 -2.329 1.00 96.56 84 TYR A CA 1
ATOM 608 C C . TYR A 1 84 ? -17.865 -1.183 -1.302 1.00 96.56 84 TYR A C 1
ATOM 610 O O . TYR A 1 84 ? -18.888 -0.585 -1.635 1.00 96.56 84 TYR A O 1
ATOM 618 N N . ASP A 1 85 ? -17.410 -1.163 -0.049 1.00 95.94 85 ASP A N 1
ATOM 619 C CA . ASP A 1 85 ? -18.002 -0.344 1.005 1.00 95.94 85 ASP A CA 1
ATOM 620 C C . ASP A 1 85 ? -17.210 0.961 1.152 1.00 95.94 85 ASP A C 1
ATOM 622 O O . ASP A 1 85 ? -16.125 0.998 1.734 1.00 95.94 85 ASP A O 1
ATOM 626 N N . ALA A 1 86 ? -17.754 2.043 0.592 1.00 94.19 86 ALA A N 1
ATOM 627 C CA . ALA A 1 86 ? -17.133 3.367 0.621 1.00 94.19 86 ALA A CA 1
ATOM 628 C C . ALA A 1 86 ? -17.053 3.978 2.031 1.00 94.19 86 ALA A C 1
ATOM 630 O O . ALA A 1 86 ? -16.244 4.881 2.264 1.00 94.19 86 ALA A O 1
ATOM 631 N N . ASP A 1 87 ? -17.899 3.516 2.954 1.00 95.12 87 ASP A N 1
ATOM 632 C CA . ASP A 1 87 ? -18.069 4.119 4.270 1.00 95.12 87 ASP A CA 1
ATOM 633 C C . ASP A 1 87 ? -17.454 3.294 5.407 1.00 95.12 87 ASP A C 1
ATOM 635 O O . ASP A 1 87 ? -17.460 3.761 6.551 1.00 95.12 87 ASP A O 1
ATOM 639 N N . MET A 1 88 ? -16.963 2.086 5.123 1.00 96.38 88 MET A N 1
ATOM 640 C CA . MET A 1 88 ? -16.289 1.228 6.095 1.00 96.38 88 MET A CA 1
ATOM 641 C C . MET A 1 88 ? -14.978 1.884 6.552 1.00 96.38 88 MET A C 1
ATOM 643 O O . MET A 1 88 ? -14.058 2.029 5.742 1.00 96.38 88 MET A O 1
ATOM 647 N N . PRO A 1 89 ? -14.832 2.247 7.840 1.00 98.00 89 PRO A N 1
ATOM 648 C CA . PRO A 1 89 ? -13.559 2.713 8.364 1.00 98.00 89 PRO A CA 1
ATOM 649 C C . PRO A 1 89 ? -12.565 1.557 8.424 1.00 98.00 89 PRO A C 1
ATOM 651 O O . PRO A 1 89 ? -12.829 0.543 9.075 1.00 98.00 89 PRO A O 1
ATOM 654 N N . VAL A 1 90 ? -11.414 1.710 7.775 1.00 98.38 90 VAL A N 1
ATOM 655 C CA . VAL A 1 90 ? -10.348 0.704 7.782 1.00 98.38 90 VAL A CA 1
ATOM 656 C C . VAL A 1 90 ? -9.030 1.332 8.206 1.00 98.38 90 VAL A C 1
ATOM 658 O O . VAL A 1 90 ? -8.482 2.193 7.518 1.00 98.38 90 VAL A O 1
ATOM 661 N N . ALA A 1 91 ? -8.497 0.879 9.337 1.00 98.56 91 ALA A N 1
ATOM 662 C CA . ALA A 1 91 ? -7.145 1.215 9.752 1.00 98.56 91 ALA A CA 1
ATOM 663 C C . ALA A 1 91 ? -6.184 0.129 9.277 1.00 98.56 91 ALA A C 1
ATOM 665 O O . ALA A 1 91 ? -6.340 -1.041 9.626 1.00 98.56 91 ALA A O 1
ATOM 666 N N . LEU A 1 92 ? -5.181 0.518 8.500 1.00 98.19 92 LEU A N 1
ATOM 667 C CA . LEU A 1 92 ? -4.130 -0.369 8.037 1.00 98.19 92 LEU A CA 1
ATOM 668 C C . LEU A 1 92 ? -2.856 -0.122 8.843 1.00 98.19 92 LEU A C 1
ATOM 670 O O . LEU A 1 92 ? -2.257 0.949 8.758 1.00 98.19 92 LEU A O 1
ATOM 674 N N . VAL A 1 93 ? -2.443 -1.113 9.624 1.00 98.31 93 VAL A N 1
ATOM 675 C CA . VAL A 1 93 ? -1.259 -1.036 10.479 1.00 98.31 93 VAL A CA 1
ATOM 676 C C . VAL A 1 93 ? -0.064 -1.666 9.764 1.00 98.31 93 VAL A C 1
ATOM 678 O O . VAL A 1 93 ? -0.113 -2.832 9.373 1.00 98.31 93 VAL A O 1
ATOM 681 N N . LEU A 1 94 ? 1.013 -0.894 9.616 1.00 97.62 94 LEU A N 1
ATOM 682 C CA . LEU A 1 94 ? 2.198 -1.218 8.814 1.00 97.62 94 LEU A CA 1
ATOM 683 C C . LEU A 1 94 ? 3.482 -1.071 9.639 1.00 97.62 94 LEU A C 1
ATOM 685 O O . LEU A 1 94 ? 3.506 -0.398 10.675 1.00 97.62 94 LEU A O 1
ATOM 689 N N . HIS A 1 95 ? 4.569 -1.697 9.186 1.00 94.19 95 HIS A N 1
ATOM 690 C CA . HIS A 1 95 ? 5.888 -1.499 9.786 1.00 94.19 95 HIS A CA 1
ATOM 691 C C . HIS A 1 95 ? 7.046 -1.722 8.808 1.00 94.19 95 HIS A C 1
ATOM 693 O O . HIS A 1 95 ? 7.773 -0.783 8.507 1.00 94.19 95 HIS A O 1
ATOM 699 N N . ARG A 1 96 ? 7.303 -2.968 8.388 1.00 88.81 96 ARG A N 1
ATOM 700 C CA . ARG A 1 96 ? 8.486 -3.339 7.576 1.00 88.81 96 ARG A CA 1
ATOM 701 C C . ARG A 1 96 ? 8.121 -3.792 6.162 1.00 88.81 96 ARG A C 1
ATOM 703 O O . ARG A 1 96 ? 8.807 -4.626 5.578 1.00 88.81 96 ARG A O 1
ATOM 710 N N . ASP A 1 97 ? 7.003 -3.287 5.675 1.00 93.00 97 ASP A N 1
ATOM 711 C CA . ASP A 1 97 ? 6.349 -3.702 4.448 1.00 93.00 97 ASP A CA 1
ATOM 712 C C . ASP A 1 97 ? 7.248 -3.524 3.223 1.00 93.00 97 ASP A C 1
ATOM 714 O O . ASP A 1 97 ? 7.760 -2.432 2.984 1.00 93.00 97 ASP A O 1
ATOM 718 N N . GLY A 1 98 ? 7.437 -4.606 2.466 1.00 92.56 98 GLY A N 1
ATOM 719 C CA . GLY A 1 98 ? 8.218 -4.633 1.231 1.00 92.56 98 GLY A CA 1
ATOM 720 C C . GLY A 1 98 ? 7.589 -5.497 0.131 1.00 92.56 98 GLY A C 1
ATOM 721 O O . GLY A 1 98 ? 6.876 -6.460 0.415 1.00 92.56 98 GLY A O 1
ATOM 722 N N . SER A 1 99 ? 7.897 -5.221 -1.138 1.00 91.88 99 SER A N 1
ATOM 723 C CA . SER A 1 99 ? 7.437 -5.993 -2.310 1.00 91.88 99 SER A CA 1
ATOM 724 C C . SER A 1 99 ? 5.910 -5.967 -2.405 1.00 91.88 99 SER A C 1
ATOM 726 O O . SER A 1 99 ? 5.359 -4.889 -2.262 1.00 91.88 99 SER A O 1
ATOM 728 N N . ALA A 1 100 ? 5.189 -7.080 -2.605 1.00 91.31 100 ALA A N 1
ATOM 729 C CA . ALA A 1 100 ? 3.711 -7.087 -2.631 1.00 91.31 100 ALA A CA 1
ATOM 730 C C . ALA A 1 100 ? 3.063 -6.352 -1.429 1.00 91.31 100 ALA A C 1
ATOM 732 O O . ALA A 1 100 ? 1.960 -5.820 -1.550 1.00 91.31 100 ALA A O 1
ATOM 733 N N . SER A 1 101 ? 3.764 -6.262 -0.292 1.00 95.06 101 SER A N 1
ATOM 734 C CA . SER A 1 101 ? 3.336 -5.491 0.877 1.00 95.06 101 SER A CA 1
ATOM 735 C C . SER A 1 101 ? 3.475 -3.971 0.737 1.00 95.06 101 SER A C 1
ATOM 737 O O . SER A 1 101 ? 2.836 -3.277 1.509 1.00 95.06 101 SER A O 1
ATOM 739 N N . ASP A 1 102 ? 4.238 -3.439 -0.222 1.00 95.81 102 ASP A N 1
ATOM 740 C CA . ASP A 1 102 ? 4.205 -2.021 -0.628 1.00 95.81 102 ASP A CA 1
ATOM 741 C C . ASP A 1 102 ? 2.969 -1.714 -1.494 1.00 95.81 102 ASP A C 1
ATOM 743 O O . ASP A 1 102 ? 2.334 -0.668 -1.360 1.00 95.81 102 ASP A O 1
ATOM 747 N N . TYR A 1 103 ? 2.589 -2.653 -2.367 1.00 95.75 103 TYR A N 1
ATOM 748 C CA . TYR A 1 103 ? 1.472 -2.478 -3.301 1.00 95.75 103 TYR A CA 1
ATOM 749 C C . TYR A 1 103 ? 0.119 -2.431 -2.598 1.00 95.75 103 TYR A C 1
ATOM 751 O O . TYR A 1 103 ? -0.758 -1.683 -3.013 1.00 95.75 103 TYR A O 1
ATOM 759 N N . MET A 1 104 ? -0.064 -3.208 -1.530 1.00 96.06 104 MET A N 1
ATOM 760 C CA . MET A 1 104 ? -1.314 -3.214 -0.768 1.00 96.06 104 MET A CA 1
ATOM 761 C C . MET A 1 104 ? -1.639 -1.841 -0.140 1.00 96.06 104 MET A C 1
ATOM 763 O O . MET A 1 104 ? -2.703 -1.310 -0.454 1.00 96.06 104 MET A O 1
ATOM 767 N N . PRO A 1 105 ? -0.769 -1.203 0.669 1.00 97.12 105 PRO A N 1
ATOM 768 C CA . PRO A 1 105 ? -1.040 0.128 1.199 1.00 97.12 105 PRO A CA 1
ATOM 769 C C . PRO A 1 105 ? -1.171 1.176 0.092 1.00 97.12 105 PRO A C 1
ATOM 771 O O . PRO A 1 105 ? -2.064 2.013 0.184 1.00 97.12 105 PRO A O 1
ATOM 774 N N . PHE A 1 106 ? -0.385 1.092 -0.988 1.00 97.38 106 PHE A N 1
ATOM 775 C CA . PHE A 1 106 ? -0.543 1.980 -2.145 1.00 97.38 106 PHE A CA 1
ATOM 776 C C . PHE A 1 106 ? -1.922 1.828 -2.809 1.00 97.38 106 PHE A C 1
ATOM 778 O O . PHE A 1 106 ? -2.626 2.803 -3.049 1.00 97.38 106 PHE A O 1
ATOM 785 N N . GLY A 1 107 ? -2.367 0.593 -3.048 1.00 96.25 107 GLY A N 1
ATOM 786 C CA . GLY A 1 107 ? -3.680 0.303 -3.623 1.00 96.25 107 GLY A CA 1
ATOM 787 C C . GLY A 1 107 ? -4.844 0.643 -2.687 1.00 96.25 107 GLY A C 1
ATOM 788 O O . GLY A 1 107 ? -5.958 0.896 -3.141 1.00 96.25 107 GLY A O 1
ATOM 789 N N . MET A 1 108 ? -4.605 0.702 -1.380 1.00 96.25 108 MET A N 1
ATOM 790 C CA . MET A 1 108 ? -5.585 1.142 -0.387 1.00 96.25 108 MET A CA 1
ATOM 791 C C . MET A 1 108 ? -5.681 2.681 -0.301 1.00 96.25 108 MET A C 1
ATOM 793 O O . MET A 1 108 ? -6.753 3.202 0.020 1.00 96.25 108 MET A O 1
ATOM 797 N N . GLN A 1 109 ? -4.618 3.422 -0.649 1.00 89.69 109 GLN A N 1
ATOM 798 C CA . GLN A 1 109 ? -4.607 4.893 -0.675 1.00 89.69 109 GLN A CA 1
ATOM 799 C C . GLN A 1 109 ? -5.548 5.460 -1.742 1.00 89.69 109 GLN A C 1
ATOM 801 O O . GLN A 1 109 ? -5.322 5.291 -2.935 1.00 89.69 109 GLN A O 1
ATOM 806 N N . GLY A 1 110 ? -6.586 6.180 -1.319 1.00 81.56 110 GLY A N 1
ATOM 807 C CA . GLY A 1 110 ? -7.617 6.743 -2.202 1.00 81.56 110 GLY A CA 1
ATOM 808 C C . GLY A 1 110 ? -9.035 6.304 -1.834 1.00 81.56 110 GLY A C 1
ATOM 809 O O . GLY A 1 110 ? -10.002 6.891 -2.309 1.00 81.56 110 GLY A O 1
ATOM 810 N N . ALA A 1 111 ? -9.179 5.317 -0.947 1.00 94.38 111 ALA A N 1
ATOM 811 C CA . ALA A 1 111 ? -10.446 5.061 -0.275 1.00 94.38 111 ALA A CA 1
ATOM 812 C C . ALA A 1 111 ? -10.717 6.152 0.773 1.00 94.38 111 ALA A C 1
ATOM 814 O O . ALA A 1 111 ? -9.825 6.532 1.533 1.00 94.38 111 ALA A O 1
ATOM 815 N N . ALA A 1 112 ? -11.957 6.644 0.827 1.00 91.75 112 ALA A N 1
ATOM 816 C CA . ALA A 1 112 ? -12.322 7.812 1.632 1.00 91.75 112 ALA A CA 1
ATOM 817 C C . ALA A 1 112 ? -12.073 7.618 3.138 1.00 91.75 112 ALA A C 1
ATOM 819 O O . ALA A 1 112 ? -11.676 8.557 3.826 1.00 91.75 112 ALA A O 1
ATOM 820 N N . LYS A 1 113 ? -12.284 6.394 3.636 1.00 96.56 113 LYS A N 1
ATOM 821 C CA . LYS A 1 113 ? -12.166 6.034 5.053 1.00 96.56 113 LYS A CA 1
ATOM 822 C C . LYS A 1 113 ? -11.127 4.949 5.309 1.00 96.56 113 LYS A C 1
ATOM 824 O O . LYS A 1 113 ? -11.317 4.076 6.149 1.00 96.56 113 LYS A O 1
ATOM 829 N N . VAL A 1 114 ? -10.011 5.011 4.593 1.00 98.00 114 VAL A N 1
ATOM 830 C CA . VAL A 1 114 ? -8.820 4.226 4.924 1.00 98.00 114 VAL A CA 1
ATOM 831 C C . VAL A 1 114 ? -7.769 5.137 5.534 1.00 98.00 114 VAL A C 1
ATOM 833 O O . VAL A 1 114 ? -7.522 6.225 5.010 1.00 98.00 114 VAL A O 1
ATOM 836 N N . LYS A 1 115 ? -7.130 4.678 6.615 1.00 98.19 115 LYS A N 1
ATOM 837 C CA . LYS A 1 115 ? -5.966 5.346 7.202 1.00 98.19 115 LYS A CA 1
ATOM 838 C C . LYS A 1 115 ? -4.834 4.385 7.518 1.00 98.19 115 LYS A C 1
ATOM 840 O O . LYS A 1 115 ? -5.055 3.308 8.066 1.00 98.19 115 LYS A O 1
ATOM 845 N N . LEU A 1 116 ? -3.618 4.791 7.164 1.00 98.44 116 LEU A N 1
ATOM 846 C CA . LEU A 1 116 ? -2.389 4.029 7.349 1.00 98.44 116 LEU A CA 1
ATOM 847 C C . LEU A 1 116 ? -1.680 4.480 8.631 1.00 98.44 116 LEU A C 1
ATOM 849 O O . LEU A 1 116 ? -1.430 5.670 8.828 1.00 98.44 116 LEU A O 1
ATOM 853 N N . PHE A 1 117 ? -1.316 3.522 9.477 1.00 98.56 117 PHE A N 1
ATOM 854 C CA . PHE A 1 117 ? -0.638 3.735 10.754 1.00 98.56 117 PHE A CA 1
ATOM 855 C C . PHE A 1 117 ? 0.699 3.005 10.735 1.00 98.56 117 PHE A C 1
ATOM 857 O O . PHE A 1 117 ? 0.733 1.780 10.621 1.00 98.56 117 PHE A O 1
ATOM 864 N N . ALA A 1 118 ? 1.801 3.741 10.850 1.00 98.00 118 ALA A N 1
ATOM 865 C CA . ALA A 1 118 ? 3.139 3.156 10.778 1.00 98.00 118 ALA A CA 1
ATOM 866 C C . ALA A 1 118 ? 4.177 4.041 11.484 1.00 98.00 118 ALA A C 1
ATOM 868 O O . ALA A 1 118 ? 3.955 5.245 11.625 1.00 98.00 118 ALA A O 1
ATOM 869 N N . PRO A 1 119 ? 5.339 3.500 11.890 1.00 97.56 119 PRO A N 1
ATOM 870 C CA . PRO A 1 119 ? 6.419 4.315 12.447 1.00 97.56 119 PRO A CA 1
ATOM 871 C C . PRO A 1 119 ? 7.224 5.058 11.369 1.00 97.56 119 PRO A C 1
ATOM 873 O O . PRO A 1 119 ? 7.941 6.005 11.683 1.00 97.56 119 PRO A O 1
ATOM 876 N N . ALA A 1 120 ? 7.135 4.609 10.116 1.00 96.69 120 ALA A N 1
ATOM 877 C CA . ALA A 1 120 ? 7.837 5.142 8.957 1.00 96.69 120 ALA A CA 1
ATOM 878 C C . ALA A 1 120 ? 7.099 4.734 7.672 1.00 96.69 120 ALA A C 1
ATOM 880 O O . ALA A 1 120 ? 6.132 3.973 7.720 1.00 96.69 120 ALA A O 1
ATOM 881 N N . ALA A 1 121 ? 7.572 5.229 6.530 1.00 96.94 121 ALA A N 1
ATOM 882 C CA . ALA A 1 121 ? 7.135 4.744 5.227 1.00 96.94 121 ALA A CA 1
ATOM 883 C C . ALA A 1 121 ? 7.489 3.263 5.018 1.00 96.94 121 ALA A C 1
ATOM 885 O O . ALA A 1 121 ? 8.409 2.741 5.655 1.00 96.94 121 ALA A O 1
ATOM 886 N N . THR A 1 122 ? 6.787 2.606 4.094 1.00 97.00 122 THR A N 1
ATOM 887 C CA . THR A 1 122 ? 7.137 1.250 3.642 1.00 97.00 122 THR A CA 1
ATOM 888 C C . THR A 1 122 ? 8.487 1.236 2.899 1.00 97.00 122 THR A C 1
ATOM 890 O O . THR A 1 122 ? 9.122 2.276 2.711 1.00 97.00 122 THR A O 1
ATOM 893 N N . ALA A 1 123 ? 8.983 0.066 2.496 1.00 95.12 123 ALA A N 1
ATOM 894 C CA . ALA A 1 123 ? 10.326 -0.075 1.932 1.00 95.12 123 ALA A CA 1
ATOM 895 C C . ALA A 1 123 ? 10.490 0.553 0.536 1.00 95.12 123 ALA A C 1
ATOM 897 O O . ALA A 1 123 ? 11.617 0.844 0.132 1.00 95.12 123 ALA A O 1
ATOM 898 N N . GLY A 1 124 ? 9.399 0.745 -0.211 1.00 94.81 124 GLY A N 1
ATOM 899 C CA . GLY A 1 124 ? 9.443 1.254 -1.581 1.00 94.81 124 GLY A CA 1
ATOM 900 C C . GLY A 1 124 ? 9.956 0.218 -2.580 1.00 94.81 124 GLY A C 1
ATOM 901 O O . GLY A 1 124 ? 10.548 0.573 -3.597 1.00 94.81 124 GLY A O 1
ATOM 902 N N . ALA A 1 125 ? 9.765 -1.074 -2.317 1.00 93.44 125 ALA A N 1
ATOM 903 C CA . ALA A 1 125 ? 10.178 -2.156 -3.206 1.00 93.44 125 ALA A CA 1
ATOM 904 C C . ALA A 1 125 ? 9.132 -2.410 -4.310 1.00 93.44 125 ALA A C 1
ATOM 906 O O . ALA A 1 125 ? 8.677 -3.535 -4.525 1.00 93.44 125 ALA A O 1
ATOM 907 N N . PHE A 1 126 ? 8.793 -1.347 -5.045 1.00 93.31 126 PHE A N 1
ATOM 908 C CA . PHE A 1 126 ? 7.872 -1.344 -6.182 1.00 93.31 126 PHE A CA 1
ATOM 909 C C . PHE A 1 126 ? 8.525 -1.876 -7.470 1.00 93.31 126 PHE A C 1
ATOM 911 O O . PHE A 1 126 ? 8.582 -1.216 -8.505 1.00 93.31 126 PHE A O 1
ATOM 918 N N . SER A 1 127 ? 9.038 -3.101 -7.408 1.00 89.81 127 SER A N 1
ATOM 919 C CA . SER A 1 127 ? 9.616 -3.805 -8.550 1.00 89.81 127 SER A CA 1
ATOM 920 C C . SER A 1 127 ? 9.301 -5.299 -8.486 1.00 89.81 127 SER A C 1
ATOM 922 O O . SER A 1 127 ? 8.912 -5.837 -7.450 1.00 89.81 127 SER A O 1
ATOM 924 N N . THR A 1 128 ? 9.537 -5.992 -9.594 1.00 85.56 128 THR A N 1
ATOM 925 C CA . THR A 1 128 ? 9.725 -7.449 -9.609 1.00 85.56 128 THR A CA 1
ATOM 926 C C . THR A 1 128 ? 11.187 -7.760 -9.907 1.00 85.56 128 THR A C 1
ATOM 928 O O . THR A 1 128 ? 11.980 -6.854 -10.173 1.00 85.56 128 THR A O 1
ATOM 931 N N . PHE A 1 129 ? 11.597 -9.020 -9.866 1.00 85.62 129 PHE A N 1
ATOM 932 C CA . PHE A 1 129 ? 12.997 -9.397 -10.012 1.00 85.62 129 PHE A CA 1
ATOM 933 C C . PHE A 1 129 ? 13.216 -10.478 -11.065 1.00 85.62 129 PHE A C 1
ATOM 935 O O . PHE A 1 129 ? 12.379 -11.351 -11.283 1.00 85.62 129 PHE A O 1
ATOM 942 N N . PHE A 1 130 ? 14.400 -10.446 -11.668 1.00 85.62 130 PHE A N 1
ATOM 943 C CA . PHE A 1 130 ? 14.987 -11.629 -12.276 1.00 85.62 130 PHE A CA 1
ATOM 944 C C . PHE A 1 130 ? 15.734 -12.412 -11.207 1.00 85.62 130 PHE A C 1
ATOM 946 O O . PHE A 1 130 ? 16.483 -11.827 -10.423 1.00 85.62 130 PHE A O 1
ATOM 953 N N . GLU A 1 131 ? 15.557 -13.729 -11.197 1.00 89.69 131 GLU A N 1
ATOM 954 C CA . GLU A 1 131 ? 16.352 -14.635 -10.376 1.00 89.69 131 GLU A CA 1
ATOM 955 C C . GLU A 1 131 ? 17.217 -15.518 -11.271 1.00 89.69 131 GLU A C 1
ATOM 957 O O . GLU A 1 131 ? 16.717 -16.242 -12.130 1.00 89.69 131 GLU A O 1
ATOM 962 N N . PHE A 1 132 ? 18.527 -15.457 -11.050 1.00 89.56 132 PHE A N 1
ATOM 963 C CA . PHE A 1 132 ? 19.504 -16.331 -11.680 1.00 89.56 132 PHE A CA 1
ATOM 964 C C . PHE A 1 132 ? 20.004 -17.316 -10.633 1.00 89.56 132 PHE A C 1
ATOM 966 O O . PHE A 1 132 ? 20.758 -16.947 -9.730 1.00 89.56 132 PHE A O 1
ATOM 973 N N . SER A 1 133 ? 19.579 -18.569 -10.745 1.00 94.12 133 SER A N 1
ATOM 974 C CA . SER A 1 133 ? 20.099 -19.660 -9.922 1.00 94.12 133 SER A CA 1
ATOM 975 C C . SER A 1 133 ? 21.346 -20.251 -10.583 1.00 94.12 133 SER A C 1
ATOM 977 O O . SER A 1 133 ? 21.349 -20.539 -11.779 1.00 94.12 133 SER A O 1
ATOM 979 N N . TYR A 1 134 ? 22.412 -20.435 -9.809 1.00 90.00 134 TYR A N 1
ATOM 980 C CA . TYR A 1 134 ? 23.700 -20.940 -10.280 1.00 90.00 134 TYR A CA 1
ATOM 981 C C . TYR A 1 134 ? 24.128 -22.196 -9.508 1.00 90.00 134 TYR A C 1
ATOM 983 O O . TYR A 1 134 ? 23.535 -22.561 -8.488 1.00 90.00 134 TYR A O 1
ATOM 991 N N . TRP A 1 135 ? 25.158 -22.893 -10.001 1.00 88.62 135 TRP A N 1
ATOM 992 C CA . TRP A 1 135 ? 25.675 -24.084 -9.324 1.00 88.62 135 TRP A CA 1
ATOM 993 C C . TRP A 1 135 ? 26.232 -23.737 -7.936 1.00 88.62 135 TRP A C 1
ATOM 995 O O . TRP A 1 135 ? 26.694 -22.626 -7.688 1.00 88.62 135 TRP A O 1
ATOM 1005 N N . GLY A 1 136 ? 26.161 -24.700 -7.013 1.00 91.69 136 GLY A N 1
ATOM 1006 C CA . GLY A 1 136 ? 26.612 -24.506 -5.631 1.00 91.69 136 GLY A CA 1
ATOM 1007 C C . GLY A 1 136 ? 25.618 -23.776 -4.719 1.00 91.69 136 GLY A C 1
ATOM 1008 O O . GLY A 1 136 ? 25.998 -23.379 -3.624 1.00 91.69 136 GLY A O 1
ATOM 1009 N N . GLY A 1 137 ? 24.356 -23.607 -5.135 1.00 91.69 137 GLY A N 1
ATOM 1010 C CA . GLY A 1 137 ? 23.301 -23.032 -4.288 1.00 91.69 137 GLY A CA 1
ATOM 1011 C C . GLY A 1 137 ? 23.309 -21.503 -4.208 1.00 91.69 137 GLY A C 1
ATOM 1012 O O . GLY A 1 137 ? 22.672 -20.930 -3.327 1.00 91.69 137 GLY A O 1
ATOM 1013 N N . VAL A 1 138 ? 24.017 -20.834 -5.119 1.00 93.31 138 VAL A N 1
ATOM 1014 C CA . VAL A 1 138 ? 24.035 -19.371 -5.216 1.00 93.31 138 VAL A CA 1
ATOM 1015 C C . VAL A 1 138 ? 22.861 -18.903 -6.074 1.00 93.31 138 VAL A C 1
ATOM 1017 O O . VAL A 1 138 ? 22.646 -19.420 -7.170 1.00 93.31 138 VAL A O 1
ATOM 1020 N N . SER A 1 139 ? 22.124 -17.900 -5.597 1.00 93.44 139 SER A N 1
ATOM 1021 C CA . SER A 1 139 ? 21.113 -17.189 -6.384 1.00 93.44 139 SER A CA 1
ATOM 1022 C C . SER A 1 139 ? 21.398 -15.689 -6.386 1.00 93.44 139 SER A C 1
ATOM 1024 O O . SER A 1 139 ? 21.767 -15.112 -5.362 1.00 93.44 139 SER A O 1
ATOM 1026 N N . LEU A 1 140 ? 21.246 -15.061 -7.552 1.00 90.44 140 LEU A N 1
ATOM 1027 C CA . LEU A 1 140 ? 21.302 -13.612 -7.723 1.00 90.44 140 LEU A CA 1
ATOM 1028 C C . LEU A 1 140 ? 19.904 -13.107 -8.067 1.00 90.44 140 LEU A C 1
ATOM 1030 O O . LEU A 1 140 ? 19.307 -13.568 -9.040 1.00 90.44 140 LEU A O 1
ATOM 1034 N N . ARG A 1 141 ? 19.407 -12.135 -7.300 1.00 88.94 141 ARG A N 1
ATOM 1035 C CA . ARG A 1 141 ? 18.152 -11.435 -7.587 1.00 88.94 141 ARG A CA 1
ATOM 1036 C C . ARG A 1 141 ? 18.434 -9.993 -7.968 1.00 88.94 141 ARG A C 1
ATOM 1038 O O . ARG A 1 141 ? 19.114 -9.284 -7.230 1.00 88.94 141 ARG A O 1
ATOM 1045 N N . LEU A 1 142 ? 17.909 -9.575 -9.113 1.00 85.12 142 LEU A N 1
ATOM 1046 C CA . LEU A 1 142 ? 18.050 -8.219 -9.638 1.00 85.12 142 LEU A CA 1
ATOM 1047 C C . LEU A 1 142 ? 16.665 -7.622 -9.835 1.00 85.12 142 LEU A C 1
ATOM 1049 O O .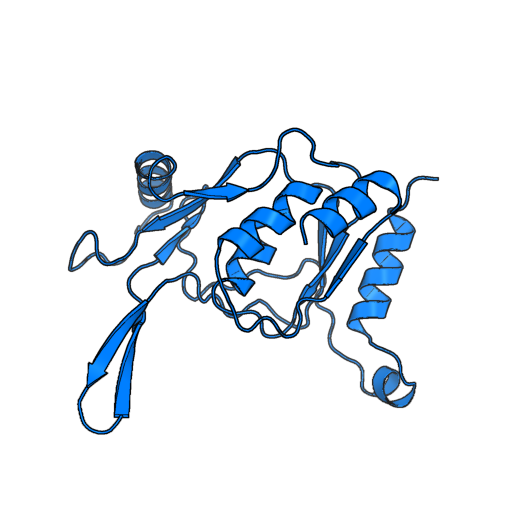 LEU A 1 142 ? 15.842 -8.227 -10.521 1.00 85.12 142 LEU A O 1
ATOM 1053 N N . ALA A 1 143 ? 16.422 -6.438 -9.269 1.00 84.44 143 ALA A N 1
ATOM 1054 C CA . ALA A 1 143 ? 15.232 -5.659 -9.591 1.00 84.44 143 ALA A CA 1
ATOM 1055 C C . ALA A 1 143 ? 15.162 -5.441 -11.111 1.00 84.44 143 ALA A C 1
ATOM 1057 O O . ALA A 1 143 ? 16.175 -5.186 -11.763 1.00 84.44 143 ALA A O 1
ATOM 1058 N N . SER A 1 144 ? 13.976 -5.605 -11.681 1.00 85.88 144 SER A N 1
ATOM 1059 C CA . SER A 1 144 ? 13.803 -5.793 -13.127 1.00 85.88 144 SER A CA 1
ATOM 1060 C C . SER A 1 144 ? 12.965 -4.704 -13.798 1.00 85.88 144 SER A C 1
ATOM 1062 O O . SER A 1 144 ? 12.811 -4.700 -15.019 1.00 85.88 144 SER A O 1
ATOM 1064 N N . GLY A 1 145 ? 12.429 -3.762 -13.025 1.00 87.88 145 GLY A N 1
ATOM 1065 C CA . GLY A 1 145 ? 11.734 -2.582 -13.538 1.00 87.88 145 GLY A CA 1
ATOM 1066 C C . GLY A 1 145 ? 11.229 -1.678 -12.421 1.00 87.88 145 GLY A C 1
ATOM 1067 O O . GLY A 1 145 ? 11.663 -1.808 -11.279 1.00 87.88 145 GLY A O 1
ATOM 1068 N N . ASP A 1 146 ? 10.301 -0.796 -12.761 1.00 90.31 146 ASP A N 1
ATOM 1069 C CA . ASP A 1 146 ? 9.665 0.132 -11.824 1.00 90.31 146 ASP A CA 1
ATOM 1070 C C . ASP A 1 146 ? 8.141 0.043 -11.961 1.00 90.31 146 ASP A C 1
ATOM 1072 O O . ASP A 1 146 ? 7.627 -0.382 -13.007 1.00 90.31 146 ASP A O 1
ATOM 1076 N N . ALA A 1 147 ? 7.425 0.436 -10.914 1.00 93.31 147 ALA A N 1
ATOM 1077 C CA . ALA A 1 147 ? 6.003 0.702 -10.991 1.00 93.31 147 ALA A CA 1
ATOM 1078 C C . ALA A 1 147 ? 5.771 2.200 -11.193 1.00 93.31 147 ALA A C 1
ATOM 1080 O O . ALA A 1 147 ? 6.370 3.027 -10.509 1.00 93.31 147 ALA A O 1
ATOM 1081 N N . ILE A 1 148 ? 4.884 2.540 -12.125 1.00 94.94 148 ILE A N 1
ATOM 1082 C CA . ILE A 1 148 ? 4.520 3.931 -12.403 1.00 94.94 148 ILE A CA 1
ATOM 1083 C C . ILE A 1 148 ? 3.084 4.156 -11.942 1.00 94.94 148 ILE A C 1
ATOM 1085 O O . ILE A 1 148 ? 2.176 3.440 -12.371 1.00 94.94 148 ILE A O 1
ATOM 1089 N N . ALA A 1 149 ? 2.882 5.128 -11.060 1.00 95.88 149 ALA A N 1
ATOM 1090 C CA . ALA A 1 149 ? 1.563 5.520 -10.582 1.00 95.88 149 ALA A CA 1
ATOM 1091 C C . ALA A 1 149 ? 0.770 6.292 -11.649 1.00 95.88 149 ALA A C 1
ATOM 1093 O O . ALA A 1 149 ? 1.324 6.789 -12.631 1.00 95.88 149 ALA A O 1
ATOM 1094 N N . ALA A 1 150 ? -0.537 6.442 -11.426 1.00 95.50 150 ALA A N 1
ATOM 1095 C CA . ALA A 1 150 ? -1.428 7.182 -12.323 1.00 95.50 150 ALA A CA 1
ATOM 1096 C C . ALA A 1 150 ? -1.049 8.668 -12.511 1.00 95.50 150 ALA A C 1
ATOM 1098 O O . ALA A 1 150 ? -1.378 9.263 -13.535 1.00 95.50 150 ALA A O 1
ATOM 1099 N N . ASP A 1 151 ? -0.337 9.268 -11.553 1.00 95.38 151 ASP A N 1
ATOM 1100 C CA . ASP A 1 151 ? 0.185 10.640 -11.647 1.00 95.38 151 ASP A CA 1
ATOM 1101 C C . ASP A 1 151 ? 1.526 10.739 -12.404 1.00 95.38 151 ASP A C 1
ATOM 1103 O O . ASP A 1 151 ? 2.077 11.829 -12.569 1.00 95.38 151 ASP A O 1
ATOM 1107 N N . GLY A 1 152 ? 2.045 9.603 -12.879 1.00 95.31 152 GLY A N 1
ATOM 1108 C CA . GLY A 1 152 ? 3.306 9.486 -13.598 1.00 95.31 152 GLY A CA 1
ATOM 1109 C C . GLY A 1 152 ? 4.544 9.355 -12.713 1.00 95.31 152 GLY A C 1
ATOM 1110 O O . GLY A 1 152 ? 5.655 9.315 -13.246 1.00 95.31 152 GLY A O 1
ATOM 1111 N N . SER A 1 153 ? 4.397 9.282 -11.389 1.00 94.88 153 SER A N 1
ATOM 1112 C CA . SER A 1 153 ? 5.531 9.065 -10.492 1.00 94.88 153 SER A CA 1
ATOM 1113 C C . SER A 1 153 ? 6.080 7.639 -10.595 1.00 94.88 153 SER A C 1
ATOM 1115 O O . SER A 1 153 ? 5.333 6.666 -10.697 1.00 94.88 153 SER A O 1
ATOM 1117 N N . ALA A 1 154 ? 7.409 7.527 -10.575 1.00 93.12 154 ALA A N 1
ATOM 1118 C CA . ALA A 1 154 ? 8.117 6.266 -10.389 1.00 93.12 154 ALA A CA 1
ATOM 1119 C C . ALA A 1 154 ? 8.169 5.933 -8.892 1.00 93.12 154 ALA A C 1
ATOM 1121 O O . ALA A 1 154 ? 8.422 6.820 -8.072 1.00 93.12 154 ALA A O 1
ATOM 1122 N N . LEU A 1 155 ? 7.903 4.678 -8.530 1.00 94.00 155 LEU A N 1
ATOM 1123 C CA . LEU A 1 155 ? 7.665 4.291 -7.139 1.00 94.00 155 LEU A CA 1
ATOM 1124 C C . LEU A 1 155 ? 8.844 3.544 -6.505 1.00 94.00 155 LEU A C 1
ATOM 1126 O O . LEU A 1 155 ? 8.930 3.464 -5.280 1.00 94.00 155 LEU A O 1
ATOM 1130 N N . LEU A 1 156 ? 9.772 2.994 -7.289 1.00 92.12 156 LEU A N 1
ATOM 1131 C CA . LEU A 1 156 ? 10.914 2.266 -6.745 1.00 92.12 156 LEU A CA 1
ATOM 1132 C C . LEU A 1 156 ? 11.782 3.169 -5.855 1.00 92.12 156 LEU A C 1
ATOM 1134 O O . LEU A 1 156 ? 12.230 4.238 -6.254 1.00 92.12 156 LEU A O 1
ATOM 1138 N N . GLY A 1 157 ? 12.042 2.714 -4.629 1.00 92.38 157 GLY A N 1
ATOM 1139 C CA . GLY A 1 157 ? 12.744 3.482 -3.599 1.00 92.38 157 GLY A CA 1
ATOM 1140 C C . GLY A 1 157 ? 11.869 4.514 -2.878 1.00 92.38 157 GLY A C 1
ATOM 1141 O O . GLY A 1 157 ? 12.343 5.160 -1.942 1.00 92.38 157 GLY A O 1
ATOM 1142 N N . HIS A 1 158 ? 10.597 4.645 -3.259 1.00 94.25 158 HIS A N 1
ATOM 1143 C CA . HIS A 1 158 ? 9.636 5.574 -2.677 1.00 94.25 158 HIS A CA 1
ATOM 1144 C C . HIS A 1 158 ? 8.527 4.800 -1.958 1.00 94.25 158 HIS A C 1
ATOM 1146 O O . HIS A 1 158 ? 7.505 4.441 -2.533 1.00 94.25 158 HIS A O 1
ATOM 1152 N N . GLY A 1 159 ? 8.748 4.523 -0.672 1.00 95.12 159 GLY A N 1
ATOM 1153 C CA . GLY A 1 159 ? 7.762 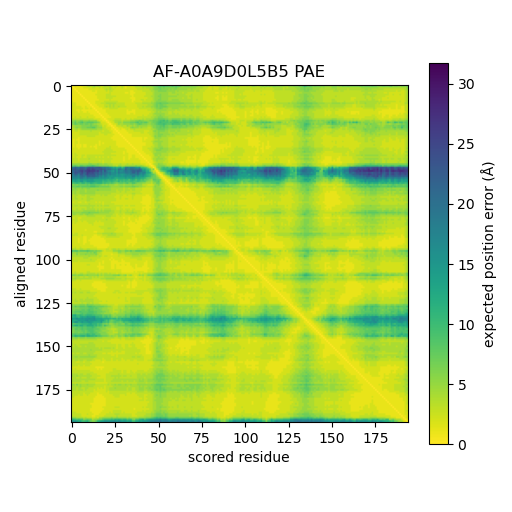3.866 0.182 1.00 95.12 159 GLY A CA 1
ATOM 1154 C C . GLY A 1 159 ? 6.470 4.661 0.360 1.00 95.12 159 GLY A C 1
ATOM 1155 O O . GLY A 1 159 ? 6.449 5.893 0.284 1.00 95.12 159 GLY A O 1
ATOM 1156 N N . VAL A 1 160 ? 5.396 3.945 0.682 1.00 97.12 160 VAL A N 1
ATOM 1157 C CA . VAL A 1 160 ? 4.088 4.517 0.996 1.00 97.12 160 VAL A CA 1
ATOM 1158 C C . VAL A 1 160 ? 4.151 5.206 2.354 1.00 97.12 160 VAL A C 1
ATOM 1160 O O . VAL A 1 160 ? 4.482 4.579 3.362 1.00 97.12 160 VAL A O 1
ATOM 1163 N N . GLN A 1 161 ? 3.836 6.501 2.387 1.00 97.06 161 GLN A N 1
ATOM 1164 C CA . GLN A 1 161 ? 3.781 7.270 3.630 1.00 97.06 161 GLN A CA 1
ATOM 1165 C C . GLN A 1 161 ? 2.524 6.908 4.438 1.00 97.06 161 GLN A C 1
ATOM 1167 O O . GLN A 1 161 ? 1.440 6.819 3.851 1.00 97.06 161 GLN A O 1
ATOM 1172 N N . PRO A 1 162 ? 2.628 6.737 5.769 1.00 97.31 162 PRO A N 1
ATOM 1173 C CA . PRO A 1 162 ? 1.450 6.576 6.607 1.00 97.31 162 PRO A CA 1
ATOM 1174 C C . PRO A 1 162 ? 0.680 7.895 6.741 1.00 97.31 162 PRO A C 1
ATOM 1176 O O . PRO A 1 162 ? 1.273 8.973 6.732 1.00 97.31 162 PRO A O 1
ATOM 1179 N N . ASP A 1 163 ? -0.634 7.813 6.951 1.00 98.19 163 ASP A N 1
ATOM 1180 C CA . ASP A 1 163 ? -1.437 8.970 7.360 1.00 98.19 163 ASP A CA 1
ATOM 1181 C C . ASP A 1 163 ? -1.093 9.405 8.792 1.00 98.19 163 ASP A C 1
ATOM 1183 O O . ASP A 1 163 ? -1.077 10.594 9.109 1.00 98.19 163 ASP A O 1
ATOM 1187 N N . PHE A 1 164 ? -0.806 8.430 9.658 1.00 98.12 164 PHE A N 1
ATOM 1188 C CA . PHE A 1 164 ? -0.425 8.642 11.047 1.00 98.12 164 PHE A CA 1
ATOM 1189 C C . PHE A 1 164 ? 0.947 8.031 11.321 1.00 98.12 164 PHE A C 1
ATOM 1191 O O . PHE A 1 164 ? 1.110 6.807 11.353 1.00 98.12 164 PHE A O 1
ATOM 1198 N N . LEU A 1 165 ? 1.929 8.898 11.580 1.00 98.19 165 LEU A N 1
ATOM 1199 C CA . LEU A 1 165 ? 3.242 8.482 12.059 1.00 98.19 165 LEU A CA 1
ATOM 1200 C C . LEU A 1 165 ? 3.153 8.137 13.551 1.00 98.19 165 LEU A C 1
ATOM 1202 O O . LEU A 1 165 ? 3.034 9.019 14.403 1.00 98.19 165 LEU A O 1
ATOM 1206 N N . VAL A 1 166 ? 3.195 6.844 13.865 1.00 98.19 166 VAL A N 1
ATOM 1207 C CA . VAL A 1 166 ? 3.030 6.312 15.222 1.00 98.19 166 VAL A CA 1
ATOM 1208 C C . VAL A 1 166 ? 4.260 5.502 15.607 1.00 98.19 166 VAL A C 1
ATOM 1210 O O . VAL A 1 166 ? 4.476 4.390 15.129 1.00 98.19 166 VAL A O 1
ATOM 1213 N N . LEU A 1 167 ? 5.069 6.060 16.506 1.00 97.38 167 LEU A N 1
ATOM 1214 C CA . LEU A 1 167 ? 6.237 5.376 17.054 1.00 97.38 167 LEU A CA 1
ATOM 1215 C C . LEU A 1 167 ? 5.831 4.491 18.244 1.00 97.38 167 LEU A C 1
ATOM 1217 O O . LEU A 1 167 ? 5.167 4.996 19.156 1.00 97.38 167 LEU A O 1
ATOM 1221 N N . PRO A 1 168 ? 6.247 3.209 18.287 1.00 96.56 168 PRO A N 1
ATOM 1222 C CA . PRO A 1 168 ? 6.039 2.352 19.448 1.00 96.56 168 PRO A CA 1
ATOM 1223 C C . PRO A 1 168 ? 6.607 2.981 20.723 1.00 96.56 168 PRO A C 1
ATOM 1225 O O . PRO A 1 168 ? 7.759 3.422 20.752 1.00 96.56 168 PRO A O 1
ATOM 1228 N N . LYS A 1 169 ? 5.816 3.004 21.797 1.00 97.69 169 LYS A N 1
ATOM 1229 C CA . LYS A 1 169 ? 6.251 3.532 23.094 1.00 97.69 169 LYS A CA 1
ATOM 1230 C C . LYS A 1 169 ? 6.725 2.403 23.992 1.00 97.69 169 LYS A C 1
ATOM 1232 O O . LYS A 1 169 ? 6.014 1.427 24.216 1.00 97.69 169 LYS A O 1
ATOM 1237 N N . GLN A 1 170 ? 7.887 2.592 24.613 1.00 97.94 170 GLN A N 1
ATOM 1238 C CA . GLN A 1 170 ? 8.389 1.655 25.619 1.00 97.94 170 GLN A CA 1
ATOM 1239 C C . GLN A 1 170 ? 7.416 1.507 26.801 1.00 97.94 170 GLN A C 1
ATOM 1241 O O . GLN A 1 170 ? 7.246 0.409 27.318 1.00 97.94 170 GLN A O 1
ATOM 1246 N N . SER A 1 171 ? 6.747 2.591 27.207 1.00 98.38 171 SER A N 1
ATOM 1247 C CA . SER A 1 171 ? 5.739 2.555 28.274 1.00 98.38 171 SER A CA 1
ATOM 1248 C C . SER A 1 171 ? 4.540 1.671 27.932 1.00 98.38 171 SER A C 1
ATOM 1250 O O . SER A 1 171 ? 4.038 0.975 28.808 1.00 98.38 171 SER A O 1
ATOM 1252 N N . ASP A 1 172 ? 4.099 1.680 26.672 1.00 98.38 172 ASP A N 1
ATOM 1253 C CA . ASP A 1 172 ? 2.982 0.850 26.220 1.00 98.38 172 ASP A CA 1
ATOM 1254 C C . ASP A 1 172 ? 3.405 -0.619 26.206 1.00 98.38 172 ASP A C 1
ATOM 1256 O O . ASP A 1 172 ? 2.693 -1.457 26.752 1.00 98.38 172 ASP A O 1
ATOM 1260 N N . LEU A 1 173 ? 4.618 -0.913 25.723 1.00 96.69 173 LEU A N 1
ATOM 1261 C CA . LEU A 1 173 ? 5.188 -2.261 25.772 1.00 96.69 173 LEU A CA 1
ATOM 1262 C C . LEU A 1 173 ? 5.257 -2.805 27.209 1.00 96.69 173 LEU A C 1
ATOM 1264 O O . LEU A 1 173 ? 4.842 -3.935 27.457 1.00 96.69 173 LEU A O 1
ATOM 1268 N N . LEU A 1 174 ? 5.732 -1.999 28.167 1.00 98.31 174 LEU A N 1
ATOM 1269 C CA . LEU A 1 174 ? 5.773 -2.371 29.590 1.00 98.31 174 LEU A CA 1
ATOM 1270 C C . LEU A 1 174 ? 4.376 -2.601 30.185 1.00 98.31 174 LEU A C 1
ATOM 1272 O O . LEU A 1 174 ? 4.234 -3.366 31.135 1.00 98.31 174 LEU A O 1
ATOM 1276 N N . ALA A 1 175 ? 3.354 -1.954 29.626 1.00 98.25 175 ALA A N 1
ATOM 1277 C CA . ALA A 1 175 ? 1.959 -2.111 30.016 1.00 98.25 175 ALA A CA 1
ATOM 1278 C C . ALA A 1 175 ? 1.217 -3.208 29.225 1.00 98.25 175 ALA A C 1
ATOM 1280 O O . ALA A 1 175 ? 0.010 -3.360 29.408 1.00 98.25 175 ALA A O 1
ATOM 1281 N N . GLY A 1 176 ? 1.898 -3.953 28.342 1.00 97.69 176 GLY A N 1
ATOM 1282 C CA . GLY A 1 176 ? 1.275 -4.967 27.483 1.00 97.69 176 GLY A CA 1
ATOM 1283 C C . GLY A 1 176 ? 0.348 -4.388 26.408 1.00 97.69 176 GLY A C 1
ATOM 1284 O O . GLY A 1 176 ? -0.564 -5.075 25.956 1.00 97.69 176 GLY A O 1
ATOM 1285 N N . LYS A 1 177 ? 0.554 -3.125 26.024 1.00 98.19 177 LYS A N 1
ATOM 1286 C CA . LYS A 1 177 ? -0.210 -2.411 24.998 1.00 98.19 177 LYS A CA 1
ATOM 1287 C C . LYS A 1 177 ? 0.585 -2.282 23.709 1.00 98.19 177 LYS A C 1
ATOM 1289 O O . LYS A 1 177 ? 1.806 -2.133 23.713 1.00 98.19 177 LYS A O 1
ATOM 1294 N N . ASP A 1 178 ? -0.143 -2.262 22.605 1.00 98.06 178 ASP A N 1
ATOM 1295 C CA . ASP A 1 178 ? 0.402 -2.057 21.273 1.00 98.06 178 ASP A CA 1
ATOM 1296 C C . ASP A 1 178 ? 0.075 -0.640 20.795 1.00 98.06 178 ASP A C 1
ATOM 1298 O O . ASP A 1 178 ? -1.055 -0.352 20.411 1.00 98.06 178 ASP A O 1
ATOM 1302 N N . THR A 1 179 ? 1.062 0.261 20.830 1.00 98.44 179 THR A N 1
ATOM 1303 C CA . THR A 1 179 ? 0.860 1.686 20.514 1.00 98.44 179 THR A CA 1
ATOM 1304 C C . THR A 1 179 ? 0.193 1.911 19.156 1.00 98.44 179 THR A C 1
ATOM 1306 O O . THR A 1 179 ? -0.629 2.817 19.023 1.00 98.44 179 THR A O 1
ATOM 1309 N N . LEU A 1 180 ? 0.546 1.112 18.144 1.00 98.00 180 LEU A N 1
ATOM 1310 C CA . LEU A 1 180 ? 0.007 1.280 16.796 1.00 98.00 180 LEU A CA 1
ATOM 1311 C C . LEU A 1 180 ? -1.441 0.804 16.731 1.00 98.00 180 LEU A C 1
ATOM 1313 O O . LEU A 1 1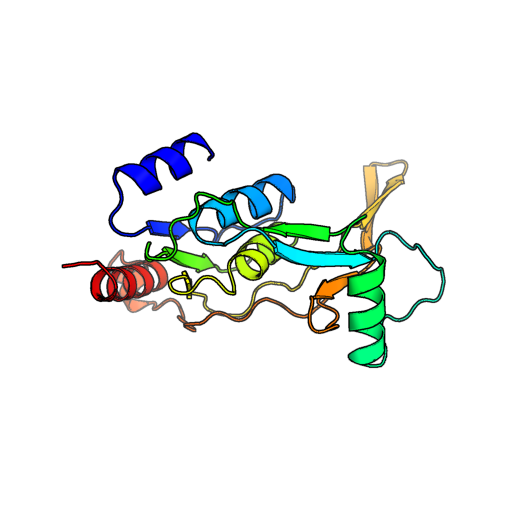80 ? -2.288 1.507 16.182 1.00 98.00 180 LEU A O 1
ATOM 1317 N N . TYR A 1 181 ? -1.724 -0.360 17.317 1.00 98.38 181 TYR A N 1
ATOM 1318 C CA . TYR A 1 181 ? -3.083 -0.886 17.394 1.00 98.38 181 TYR A CA 1
ATOM 1319 C C . TYR A 1 181 ? -4.010 0.051 18.177 1.00 98.38 181 TYR A C 1
ATOM 1321 O O . TYR A 1 181 ? -5.110 0.336 17.720 1.00 98.38 181 TYR A O 1
ATOM 1329 N N . GLU A 1 182 ? -3.564 0.584 19.316 1.00 98.56 182 GLU A N 1
ATOM 1330 C CA . GLU A 1 182 ? -4.356 1.517 20.127 1.00 98.56 182 GLU A CA 1
ATOM 1331 C C . GLU A 1 182 ? -4.671 2.812 19.361 1.00 98.56 182 GLU A C 1
ATOM 1333 O O . GLU A 1 182 ? -5.798 3.304 19.407 1.00 98.56 182 GLU A O 1
ATOM 1338 N N . ALA A 1 183 ? -3.703 3.348 18.608 1.00 98.56 183 ALA A N 1
ATOM 1339 C CA . ALA A 1 183 ? -3.923 4.519 17.759 1.00 98.56 183 ALA A CA 1
ATOM 1340 C C . ALA A 1 183 ? -4.924 4.229 16.625 1.00 98.56 183 ALA A C 1
ATOM 1342 O O . ALA A 1 183 ? -5.840 5.021 16.393 1.00 98.56 183 ALA A O 1
ATOM 1343 N N . ALA A 1 184 ? -4.777 3.081 15.959 1.00 98.62 184 ALA A N 1
ATOM 1344 C CA . ALA A 1 184 ? -5.692 2.621 14.919 1.00 98.62 184 ALA A CA 1
ATOM 1345 C C . ALA A 1 184 ? -7.118 2.432 15.459 1.00 98.62 184 ALA A C 1
ATOM 1347 O O . ALA A 1 184 ? -8.077 2.923 14.865 1.00 98.62 184 ALA A O 1
ATOM 1348 N N . LEU A 1 185 ? -7.258 1.773 16.611 1.00 98.56 185 LEU A N 1
ATOM 1349 C CA . LEU A 1 185 ? -8.539 1.529 17.266 1.00 98.56 185 LEU A CA 1
ATOM 1350 C C . LEU A 1 185 ? -9.231 2.833 17.662 1.00 98.56 185 LEU A C 1
ATOM 1352 O O . LEU A 1 185 ? -10.420 2.991 17.383 1.00 98.56 185 LEU A O 1
ATOM 1356 N N . ALA A 1 186 ? -8.495 3.772 18.262 1.00 98.44 186 ALA A N 1
ATOM 1357 C CA . ALA A 1 186 ? -9.035 5.074 18.637 1.00 98.44 186 ALA A CA 1
ATOM 1358 C C . ALA A 1 186 ? -9.593 5.826 17.420 1.00 98.44 186 ALA A C 1
ATOM 1360 O O . ALA A 1 186 ? -10.689 6.377 17.491 1.00 98.44 186 ALA A O 1
ATOM 1361 N N . TRP A 1 187 ? -8.882 5.809 16.288 1.00 98.31 187 TRP A N 1
ATOM 1362 C CA . TRP A 1 187 ? -9.363 6.439 15.059 1.00 98.31 187 TRP A CA 1
ATOM 1363 C C . TRP A 1 187 ? -10.584 5.718 14.470 1.00 98.31 187 TRP A C 1
ATOM 1365 O O . TRP A 1 187 ? -11.589 6.370 14.185 1.00 98.31 187 TRP A O 1
ATOM 1375 N N . VAL A 1 188 ? -10.561 4.382 14.360 1.00 98.25 188 VAL A N 1
ATOM 1376 C CA . VAL A 1 188 ? -11.712 3.614 13.844 1.00 98.25 188 VAL A CA 1
ATOM 1377 C C . VAL A 1 188 ? -12.970 3.924 14.653 1.00 98.25 188 VAL A C 1
ATOM 1379 O O . VAL A 1 188 ? -14.023 4.156 14.068 1.00 98.25 188 VAL A O 1
ATOM 1382 N N . GLN A 1 189 ? -12.862 3.995 15.983 1.00 97.62 189 GLN A N 1
ATOM 1383 C CA . GLN A 1 189 ? -13.980 4.320 16.873 1.00 97.62 189 GLN A CA 1
ATOM 1384 C C . GLN A 1 189 ? -14.601 5.695 16.596 1.00 97.62 189 GLN A C 1
ATOM 1386 O O . GLN A 1 189 ? -15.815 5.835 16.732 1.00 97.62 189 GLN A O 1
ATOM 1391 N N . THR A 1 190 ? -13.808 6.690 16.183 1.00 97.19 190 THR A N 1
ATOM 1392 C CA . THR A 1 190 ? -14.328 8.021 15.816 1.00 97.19 190 THR A CA 1
ATOM 1393 C C . THR A 1 190 ? -15.048 8.049 14.469 1.00 97.19 190 THR A C 1
ATOM 1395 O O . THR A 1 190 ? -15.855 8.943 14.232 1.00 97.19 190 THR A O 1
ATOM 1398 N N . GLU A 1 191 ? -14.793 7.064 13.608 1.00 96.94 191 GLU A N 1
ATOM 1399 C CA . GLU A 1 191 ? -15.334 6.992 12.247 1.00 96.94 191 GLU A CA 1
ATOM 1400 C C . GLU A 1 191 ? -16.548 6.064 12.113 1.00 96.94 191 GLU A C 1
ATOM 1402 O O . GLU A 1 191 ? -17.190 6.034 11.053 1.00 96.94 191 GLU A O 1
ATOM 1407 N N . LEU A 1 192 ? -16.863 5.298 13.165 1.00 94.38 192 LEU A N 1
ATOM 1408 C CA . LEU A 1 192 ? -18.017 4.405 13.185 1.00 94.38 192 LEU A CA 1
ATOM 1409 C C . LEU A 1 192 ? -19.301 5.209 12.966 1.00 94.38 192 LEU A C 1
ATOM 1411 O O . LEU A 1 192 ? -19.532 6.238 13.602 1.00 94.38 192 LEU A O 1
ATOM 1415 N N . LYS A 1 193 ? -20.179 4.691 12.104 1.00 79.56 193 LYS A N 1
ATOM 1416 C CA . LYS A 1 193 ? -21.538 5.226 11.973 1.00 79.56 193 LYS A CA 1
ATOM 1417 C C . LYS A 1 193 ? -22.265 5.126 13.334 1.00 79.56 193 LYS A C 1
ATOM 1419 O O . LYS A 1 193 ? -22.035 4.129 14.039 1.00 79.56 193 LYS A O 1
ATOM 1424 N N . PRO A 1 194 ? -23.094 6.130 13.692 1.00 65.88 194 PRO A N 1
ATOM 1425 C CA . PRO A 1 194 ? -23.929 6.107 14.893 1.00 65.88 194 PRO A CA 1
ATOM 1426 C C . PRO A 1 194 ? -24.721 4.808 15.047 1.00 65.88 194 PRO A C 1
ATOM 1428 O O . PRO A 1 194 ? -25.215 4.297 14.016 1.00 65.88 194 PRO A O 1
#

Nearest PDB structures (foldseek):
  8sxf-assembly1_B  TM=7.395E-01  e=2.972E-07  Pseudomonas aeruginosa
  7rpq-assembly1_B-4  TM=7.009E-01  e=1.479E-07  Pseudomonas aeruginosa PAO1
  7rqh-assembly1_A  TM=6.984E-01  e=1.479E-07  Pseudomonas aeruginosa PAO1
  7rpq-assembly1_A  TM=6.964E-01  e=1.679E-07  Pseudomonas aeruginosa PAO1
  8sxe-assembly1_A  TM=7.496E-01  e=2.124E-06  Pseudomonas aeruginosa

Mean predicted aligned error: 4.07 Å

Sequence (194 aa):
MKDAITDFKANARGVILDHRAGNGGTLDAAELVTTLVRPPDTALIFYSPMQRAGFAGPTTAADGIALFEQFKSVSGMTVGAPDYDADMPVALVLHRDGSASDYMPFGMQGAAKVKLFAPAATAGAFSTFFEFSYWGGVSLRLASGDAIAADGSALLGHGVQPDFLVLPKQSDLLAGKDTLYEAALAWVQTELKP

Radius of gyration: 18.15 Å; Cα contacts (8 Å, |Δi|>4): 436; chains: 1; bounding box: 50×39×53 Å

Secondary structure (DSSP, 8-state):
-HHHHHHHHHH-SSEEEE-TT-----HHHHHHHHTTT--SEEEEEEE-S-SSTT----SSHHHHHHHHHHHHHHHEEEE--TT--TT--EEEE-SS--THHHHHHHHHBTBTTEEEEESS--------EEEEE-TTS-EEEEE--EEEETTS-B-TT-PPPPSEE-PPPHHHHHTT--HHHHHHHHHHHHHS--